Protein AF-A0A8H4ADA0-F1 (afdb_monomer_lite)

pLDDT: mean 70.43, std 17.93, range [27.3, 94.19]

Radius of gyration: 21.96 Å; chains: 1; bounding box: 57×49×61 Å

Secondary structure (DSSP, 8-state):
--HHHHHHHHHHHHHHHHHHHHHHHHHHHHHHHHHHHHHH---S-HHHHHHHHHHHHHHHHIIIIIHHHHHHHHHHHHHHHHHHHH-SSHHHHHHTHHHHHHHHHHHHHHHHHHHHHHHHHHHHHHHHHHHHHHH--SS--SSHHHHHTTS-SHHHHHHHHHHHHHHHHHHHHHHHHHHHHHTT-S-HHHHHHHHHHHHHHHHHHHHHHHHHHHHHHHHHHHHHHTS-STT----HHHHHHHTT---TTS-HHHHHHHH-GGGGTTSS-HHHHHHHHHTT--TT--S-SSSS--

Sequence (294 aa):
MDLINSENELEHASEMLEYNFRDAANNLILACSALEKLHTVKESYTELSNYYNDITSHAMIYCKKIFPFSKTAIQYIQEFFEEFEDYESPEEFKTEIDYHLTKTNERHAMAFFTLQLNQAILLDFRKIETDFNSQSNTDTPNTKEDEKNNTSLYTPLNGFISALTPLVKFLAVADNELAMLAKNIDPKEIRIKKYFNTCKKKSKFMIVNCRKYIGEMKICDVTISTFSDENDNFNVGKWIHEKKIKVYDMPENLFEKYYGSTLAENTISLIDLAKKFFVGKKFQLKLRLLEDES

Organism: Gigaspora margarita (NCBI:txid4874)

Foldseek 3Di:
DDPVVLLCQLLVLLVLLLVLLVLLLVLVLLLLQLLLVLVPDDDPDPLVVVLSVQVNVLSLCCQPALLVLVLVLLVLLLVLLVVLVPDPALVRVLVCLVVSLVSLLQSLLSLVLSLLVLVLSLVSLVVSVVVSVVVPPDDDPDPCPVVVVRNRSNVSSVSNSVSSVSSSSSSVSSNVLSVVLVVPDPDNPVSSRSVSCSSNVSSVVSNVSSVVSSVSVVVSVVSSVPDDPPPPPDQVLVVCVVSVRCSQRHDPVVCCVRRNPVCVPPPVRVVVVNVVNVVPDDPDDDVPPPPPDD

Structure (mmCIF, N/CA/C/O backbone):
data_AF-A0A8H4ADA0-F1
#
_entry.id   AF-A0A8H4ADA0-F1
#
loop_
_atom_site.group_PDB
_atom_site.id
_atom_site.type_symbol
_atom_site.label_atom_id
_atom_site.label_alt_id
_atom_site.label_comp_id
_atom_site.label_asym_id
_atom_site.label_entity_id
_atom_site.label_seq_id
_atom_site.pdbx_PDB_ins_code
_atom_site.Cartn_x
_atom_site.Cartn_y
_atom_site.Cartn_z
_atom_site.occupancy
_atom_site.B_iso_or_equiv
_atom_site.auth_seq_id
_atom_site.auth_comp_id
_atom_site.auth_asym_id
_atom_site.auth_atom_id
_atom_site.pdbx_PDB_model_num
ATOM 1 N N . MET A 1 1 ? -4.429 -16.505 21.397 1.00 47.00 1 MET A N 1
ATOM 2 C CA . MET A 1 1 ? -3.600 -15.288 21.271 1.00 47.00 1 MET A CA 1
ATOM 3 C C . MET A 1 1 ? -3.872 -14.438 22.493 1.00 47.00 1 MET A C 1
ATOM 5 O O . MET A 1 1 ? -5.004 -13.998 22.659 1.00 47.00 1 MET A O 1
ATOM 9 N N . ASP A 1 2 ? -2.883 -14.303 23.373 1.00 49.91 2 ASP A N 1
ATOM 10 C CA . ASP A 1 2 ? -3.018 -13.558 24.626 1.00 49.91 2 ASP A CA 1
ATOM 11 C C . ASP A 1 2 ? -3.080 -12.043 24.380 1.00 49.91 2 ASP A C 1
ATOM 13 O O . ASP A 1 2 ? -2.430 -11.523 23.472 1.00 49.91 2 ASP A O 1
ATOM 17 N N . LEU A 1 3 ? -3.849 -11.335 25.217 1.00 44.19 3 LEU A N 1
ATOM 18 C CA . LEU A 1 3 ? -4.139 -9.887 25.166 1.00 44.19 3 LEU A CA 1
ATOM 19 C C . LEU A 1 3 ? -2.907 -8.963 25.104 1.00 44.19 3 LEU A C 1
ATOM 21 O O . LEU A 1 3 ? -3.044 -7.797 24.742 1.00 44.19 3 LEU A O 1
ATOM 25 N N . ILE A 1 4 ? -1.733 -9.464 25.485 1.00 47.41 4 ILE A N 1
ATOM 26 C CA . ILE A 1 4 ? -0.469 -8.716 25.529 1.00 47.41 4 ILE A CA 1
ATOM 27 C C . ILE A 1 4 ? 0.273 -8.794 24.182 1.00 47.41 4 ILE A C 1
ATOM 29 O O . ILE A 1 4 ? 0.986 -7.862 23.823 1.00 47.41 4 ILE A O 1
ATOM 33 N N . ASN A 1 5 ? 0.074 -9.860 23.397 1.00 57.25 5 ASN A N 1
ATOM 34 C CA . ASN A 1 5 ? 0.786 -10.025 22.127 1.00 57.25 5 ASN A CA 1
ATOM 35 C C . ASN A 1 5 ? 0.187 -9.173 20.998 1.00 57.25 5 ASN A C 1
ATOM 37 O O . ASN A 1 5 ? 0.952 -8.603 20.230 1.00 57.25 5 ASN A O 1
ATOM 41 N N . SER A 1 6 ? -1.142 -9.009 20.924 1.00 57.34 6 SER A N 1
ATOM 42 C CA . SER A 1 6 ? -1.755 -8.255 19.810 1.00 57.34 6 SER A CA 1
ATOM 43 C C . SER A 1 6 ? -1.519 -6.735 19.895 1.00 57.34 6 SER A C 1
ATOM 45 O O . SER A 1 6 ? -1.352 -6.078 18.874 1.00 57.34 6 SER A O 1
ATOM 47 N N . GLU A 1 7 ? -1.400 -6.179 21.109 1.00 60.69 7 GLU A N 1
ATOM 48 C CA . GLU A 1 7 ? -1.053 -4.762 21.329 1.00 60.69 7 GLU A CA 1
ATOM 49 C C . GLU A 1 7 ? 0.317 -4.415 20.749 1.00 60.69 7 GLU A C 1
ATOM 51 O O . GLU A 1 7 ? 0.455 -3.446 19.999 1.00 60.69 7 GLU A O 1
ATOM 56 N N . ASN A 1 8 ? 1.318 -5.229 21.087 1.00 71.31 8 ASN A N 1
ATOM 57 C CA . ASN A 1 8 ? 2.672 -5.032 20.596 1.00 71.31 8 ASN A CA 1
ATOM 58 C C . ASN A 1 8 ? 2.719 -5.166 19.072 1.00 71.31 8 ASN A C 1
ATOM 60 O O . ASN A 1 8 ? 3.513 -4.487 18.436 1.00 71.31 8 ASN A O 1
ATOM 64 N N . GLU A 1 9 ? 1.860 -5.995 18.477 1.00 80.12 9 GLU A N 1
ATOM 65 C CA . GLU A 1 9 ? 1.828 -6.211 17.032 1.00 80.12 9 GLU A CA 1
ATOM 66 C C . GLU A 1 9 ? 1.287 -5.001 16.257 1.00 80.12 9 GLU A C 1
ATOM 68 O O . GLU A 1 9 ? 1.929 -4.596 15.288 1.00 80.12 9 GLU A O 1
ATOM 73 N N . LEU A 1 10 ? 0.169 -4.382 16.667 1.00 80.44 10 LEU A N 1
ATOM 74 C CA . LEU A 1 10 ? -0.375 -3.209 15.960 1.00 80.44 10 LEU A CA 1
ATOM 75 C C . LEU A 1 10 ? 0.509 -1.967 16.140 1.00 80.44 10 LEU A C 1
ATOM 77 O O . LEU A 1 10 ? 0.747 -1.230 15.175 1.00 80.44 10 LEU A O 1
ATOM 81 N N . GLU A 1 11 ? 1.013 -1.727 17.355 1.00 82.62 11 GLU A N 1
ATOM 82 C CA . GLU A 1 11 ? 1.908 -0.595 17.614 1.00 82.62 11 GLU A CA 1
ATOM 83 C C . GLU A 1 11 ? 3.226 -0.764 16.845 1.00 82.62 11 GLU A C 1
ATOM 85 O O . GLU A 1 11 ? 3.621 0.146 16.111 1.00 82.62 11 GLU A O 1
ATOM 90 N N . HIS A 1 12 ? 3.831 -1.955 16.890 1.00 83.81 12 HIS A N 1
ATOM 91 C CA . HIS A 1 12 ? 5.036 -2.264 16.121 1.00 83.81 12 HIS A CA 1
ATOM 92 C C . HIS A 1 12 ? 4.805 -2.177 14.606 1.00 83.81 12 HIS A C 1
ATOM 94 O O . HIS A 1 12 ? 5.625 -1.604 13.887 1.00 83.81 12 HIS A O 1
ATOM 100 N N . ALA A 1 13 ? 3.683 -2.696 14.094 1.00 80.81 13 ALA A N 1
ATOM 101 C CA . ALA A 1 13 ? 3.358 -2.610 12.671 1.00 80.81 13 ALA A CA 1
ATOM 102 C C . ALA A 1 13 ? 3.198 -1.153 12.209 1.00 80.81 13 ALA A C 1
ATOM 104 O O . ALA A 1 13 ? 3.651 -0.801 11.119 1.00 80.81 13 ALA A O 1
ATOM 105 N N . SER A 1 14 ? 2.614 -0.297 13.052 1.00 77.62 14 SER A N 1
ATOM 106 C CA . SER A 1 14 ? 2.464 1.136 12.777 1.00 77.62 14 SER A CA 1
ATOM 107 C C . SER A 1 14 ? 3.816 1.859 12.733 1.00 77.62 14 SER A C 1
ATOM 109 O O . SER A 1 14 ? 4.048 2.680 11.850 1.00 77.62 14 SER A O 1
ATOM 111 N N . GLU A 1 15 ? 4.733 1.533 13.648 1.00 83.06 15 GLU A N 1
ATOM 112 C CA . GLU A 1 15 ? 6.094 2.098 13.682 1.00 83.06 15 GLU A CA 1
ATOM 113 C C . GLU A 1 15 ? 6.938 1.661 12.486 1.00 83.06 15 GLU A C 1
ATOM 115 O O . GLU A 1 15 ? 7.653 2.463 11.882 1.00 83.06 15 GLU A O 1
ATOM 120 N N . MET A 1 16 ? 6.811 0.395 12.091 1.00 80.81 16 MET A N 1
ATOM 121 C CA . MET A 1 16 ? 7.434 -0.087 10.866 1.00 80.81 16 MET A CA 1
ATOM 122 C C . MET A 1 16 ? 6.886 0.668 9.655 1.00 80.81 16 MET A C 1
ATOM 124 O O . MET A 1 16 ? 7.659 1.077 8.791 1.00 80.81 16 MET A O 1
ATOM 128 N N . LEU A 1 17 ? 5.576 0.897 9.581 1.00 77.44 17 LEU A N 1
ATOM 129 C CA . LEU A 1 17 ? 4.972 1.613 8.459 1.00 77.44 17 LEU A CA 1
ATOM 130 C C . LEU A 1 17 ? 5.476 3.063 8.350 1.00 77.44 17 LEU A C 1
ATOM 132 O O . LEU A 1 17 ? 5.775 3.529 7.251 1.00 77.44 17 LEU A O 1
ATOM 136 N N . GLU A 1 18 ? 5.654 3.738 9.486 1.00 74.25 18 GLU A N 1
ATOM 137 C CA . GLU A 1 18 ? 6.238 5.081 9.575 1.00 74.25 18 GLU A CA 1
ATOM 138 C C . GLU A 1 18 ? 7.621 5.172 8.914 1.00 74.25 18 GLU A C 1
ATOM 140 O O . GLU A 1 18 ? 7.824 5.995 8.016 1.00 74.25 18 GLU A O 1
ATOM 145 N N . TYR A 1 19 ? 8.565 4.325 9.334 1.00 76.31 19 TYR A N 1
ATOM 146 C CA . TYR A 1 19 ? 9.937 4.356 8.817 1.00 76.31 19 TYR A CA 1
ATOM 147 C C . TYR A 1 19 ? 9.957 4.108 7.304 1.00 76.31 19 TYR A C 1
ATOM 149 O O . TYR A 1 19 ? 10.640 4.793 6.538 1.00 76.31 19 TYR A O 1
ATOM 157 N N . ASN A 1 20 ? 9.118 3.174 6.864 1.00 77.38 20 ASN A N 1
ATOM 158 C CA . ASN A 1 20 ? 9.093 2.726 5.486 1.00 77.38 20 ASN A CA 1
ATOM 159 C C . ASN A 1 20 ? 8.462 3.742 4.527 1.00 77.38 20 ASN A C 1
ATOM 161 O O . ASN A 1 20 ? 8.872 3.788 3.372 1.00 77.38 20 ASN A O 1
ATOM 165 N N . PHE A 1 21 ? 7.552 4.624 4.957 1.00 72.44 21 PHE A N 1
ATOM 166 C CA . PHE A 1 21 ? 7.021 5.647 4.045 1.00 72.44 21 PHE A CA 1
ATOM 167 C C . PHE A 1 21 ? 8.073 6.642 3.562 1.00 72.44 21 PHE A C 1
ATOM 169 O O . PHE A 1 21 ? 8.053 7.040 2.395 1.00 72.44 21 PHE A O 1
ATOM 176 N N . ARG A 1 22 ? 9.017 7.032 4.423 1.00 70.44 22 ARG A N 1
ATOM 177 C CA . ARG A 1 22 ? 10.113 7.915 4.007 1.00 70.44 22 ARG A CA 1
ATOM 178 C C . ARG A 1 22 ? 11.005 7.222 2.977 1.00 70.44 22 ARG A C 1
ATOM 180 O O . ARG A 1 22 ? 11.316 7.817 1.945 1.00 70.44 22 ARG A O 1
ATOM 187 N N . ASP A 1 23 ? 11.373 5.974 3.234 1.00 74.81 23 ASP A N 1
ATOM 188 C CA . ASP A 1 23 ? 12.245 5.212 2.341 1.00 74.81 23 ASP A CA 1
ATOM 189 C C . ASP A 1 23 ? 11.552 4.877 1.021 1.00 74.81 23 ASP A C 1
ATOM 191 O O . ASP A 1 23 ? 12.158 5.013 -0.043 1.00 74.81 23 ASP A O 1
ATOM 195 N N . ALA A 1 24 ? 10.263 4.533 1.059 1.00 71.81 24 ALA A N 1
ATOM 196 C CA . ALA A 1 24 ? 9.441 4.345 -0.130 1.00 71.81 24 ALA A CA 1
ATOM 197 C C . ALA A 1 24 ? 9.469 5.585 -1.032 1.00 71.81 24 ALA A C 1
ATOM 199 O O . ALA A 1 24 ? 9.415 5.448 -2.251 1.00 71.81 24 ALA A O 1
ATOM 200 N N . ALA A 1 25 ? 9.479 6.790 -0.446 1.00 68.88 25 ALA A N 1
ATOM 201 C CA . ALA A 1 25 ? 9.315 8.029 -1.202 1.00 68.88 25 ALA A CA 1
ATOM 202 C C . ALA A 1 25 ? 10.595 8.330 -1.972 1.00 68.88 25 ALA A C 1
ATOM 204 O O . ALA A 1 25 ? 10.564 8.554 -3.178 1.00 68.88 25 ALA A O 1
ATOM 205 N N . ASN A 1 26 ? 11.729 8.222 -1.280 1.00 72.94 26 ASN A N 1
ATOM 206 C CA . ASN A 1 26 ? 13.047 8.367 -1.882 1.00 72.94 26 ASN A CA 1
ATOM 207 C C . ASN A 1 26 ? 13.259 7.340 -2.999 1.00 72.94 26 ASN A C 1
ATOM 209 O O . ASN A 1 26 ? 13.683 7.692 -4.095 1.00 72.94 26 ASN A O 1
ATOM 213 N N . ASN A 1 27 ? 12.919 6.075 -2.743 1.00 73.00 27 ASN A N 1
ATOM 214 C CA . ASN A 1 27 ? 13.057 5.007 -3.729 1.00 73.00 27 ASN A CA 1
ATOM 215 C C . ASN A 1 27 ? 12.147 5.205 -4.944 1.00 73.00 27 ASN A C 1
ATOM 217 O O . ASN A 1 27 ? 12.566 4.948 -6.070 1.00 73.00 27 ASN A O 1
ATOM 221 N N . LEU A 1 28 ? 10.934 5.721 -4.744 1.00 70.50 28 LEU A N 1
ATOM 222 C CA . LEU A 1 28 ? 10.045 6.060 -5.844 1.00 70.50 28 LEU A CA 1
ATOM 223 C C . LEU A 1 28 ? 10.609 7.203 -6.701 1.00 70.50 28 LEU A C 1
ATOM 225 O O . LEU A 1 28 ? 10.620 7.085 -7.921 1.00 70.50 28 LEU A O 1
ATOM 229 N N . ILE A 1 29 ? 11.116 8.274 -6.084 1.00 71.81 29 ILE A N 1
ATOM 230 C CA . ILE A 1 29 ? 11.747 9.387 -6.810 1.00 71.81 29 ILE A CA 1
ATOM 231 C C . ILE A 1 29 ? 12.929 8.874 -7.635 1.00 71.81 29 ILE A C 1
ATOM 233 O O . ILE A 1 29 ? 13.025 9.174 -8.822 1.00 71.81 29 ILE A O 1
ATOM 237 N N . LEU A 1 30 ? 13.787 8.042 -7.036 1.00 75.12 30 LEU A N 1
ATOM 238 C CA . LEU A 1 30 ? 14.915 7.422 -7.733 1.00 75.12 30 LEU A CA 1
ATOM 239 C C . LEU A 1 30 ? 14.455 6.544 -8.904 1.00 75.12 30 LEU A C 1
ATOM 241 O O . LEU A 1 30 ? 15.064 6.598 -9.972 1.00 75.12 30 LEU A O 1
ATOM 245 N N . ALA A 1 31 ? 13.371 5.778 -8.737 1.00 70.19 31 ALA A N 1
ATOM 246 C CA . ALA A 1 31 ? 12.782 4.996 -9.820 1.00 70.19 31 ALA A CA 1
ATOM 247 C C . ALA A 1 31 ? 12.296 5.914 -10.949 1.00 70.19 31 ALA A C 1
ATOM 249 O O . ALA A 1 31 ? 12.652 5.693 -12.100 1.00 70.19 31 ALA A O 1
ATOM 250 N N . CYS A 1 32 ? 11.556 6.980 -10.635 1.00 70.38 32 CYS A N 1
ATOM 251 C CA . CYS A 1 32 ? 11.061 7.945 -11.619 1.00 70.38 32 CYS A CA 1
ATOM 252 C C . CYS A 1 32 ? 12.205 8.646 -12.368 1.00 70.38 32 CYS A C 1
ATOM 254 O O . CYS A 1 32 ? 12.160 8.747 -13.591 1.00 70.38 32 CYS A O 1
ATOM 256 N N . SER A 1 33 ? 13.277 9.037 -11.674 1.00 74.19 33 SER A N 1
ATOM 257 C CA . SER A 1 33 ? 14.474 9.595 -12.315 1.00 74.19 33 SER A CA 1
ATOM 258 C C . SER A 1 33 ? 15.184 8.585 -13.221 1.00 74.19 33 SER A C 1
ATOM 260 O O . SER A 1 33 ? 15.661 8.952 -14.292 1.00 74.19 33 SER A O 1
ATOM 262 N N . ALA A 1 34 ? 15.264 7.313 -12.822 1.00 72.31 34 ALA A N 1
ATOM 263 C CA . ALA A 1 34 ? 15.826 6.265 -13.672 1.00 72.31 34 ALA A CA 1
ATOM 264 C C . ALA A 1 34 ? 14.962 6.031 -14.926 1.00 72.31 34 ALA A C 1
ATOM 266 O O . ALA A 1 34 ? 15.503 5.907 -16.023 1.00 72.31 34 ALA A O 1
ATOM 267 N N . LEU A 1 35 ? 13.631 6.052 -14.784 1.00 68.50 35 LEU A N 1
ATOM 268 C CA . LEU A 1 35 ? 12.677 5.940 -15.895 1.00 68.50 35 LEU A CA 1
ATOM 269 C C . LEU A 1 35 ? 12.834 7.094 -16.897 1.00 68.50 35 LEU A C 1
ATOM 271 O O . LEU A 1 35 ? 12.860 6.867 -18.105 1.00 68.50 35 LEU A O 1
ATOM 275 N N . GLU A 1 36 ? 12.979 8.324 -16.404 1.00 70.62 36 GLU A N 1
ATOM 276 C CA . GLU A 1 36 ? 13.184 9.516 -17.234 1.00 70.62 36 GLU A CA 1
ATOM 277 C C . GLU A 1 36 ? 14.494 9.444 -18.031 1.00 70.62 36 GLU A C 1
ATOM 279 O O . GLU A 1 36 ? 14.521 9.702 -19.238 1.00 70.62 36 GLU A O 1
ATOM 284 N N . LYS A 1 37 ? 15.584 9.015 -17.385 1.00 71.12 37 LYS A N 1
ATOM 285 C CA . LYS A 1 37 ? 16.868 8.780 -18.061 1.00 71.12 37 LYS A CA 1
ATOM 286 C C . LYS A 1 37 ? 16.737 7.731 -19.164 1.00 71.12 37 LYS A C 1
ATOM 288 O O . LYS A 1 37 ? 17.181 7.966 -20.279 1.00 71.12 37 LYS A O 1
ATOM 293 N N . LEU A 1 38 ? 16.083 6.604 -18.887 1.00 66.81 38 LEU A N 1
ATOM 294 C CA . LEU A 1 38 ? 15.891 5.533 -19.870 1.00 66.81 38 LEU A CA 1
ATOM 295 C C . LEU A 1 38 ? 15.093 5.988 -21.095 1.00 66.81 38 LEU A C 1
ATOM 297 O O . LEU A 1 38 ? 15.387 5.563 -22.206 1.00 66.81 38 LEU A O 1
ATOM 301 N N . HIS A 1 39 ? 14.125 6.886 -20.911 1.00 63.53 39 HIS A N 1
ATOM 302 C CA . HIS A 1 39 ? 13.324 7.405 -22.016 1.00 63.53 39 HIS A CA 1
ATOM 303 C C . HIS A 1 39 ? 14.058 8.434 -22.892 1.00 63.53 39 HIS A C 1
ATOM 305 O O . HIS A 1 39 ? 13.715 8.614 -24.061 1.00 63.53 39 HIS A O 1
ATOM 311 N N . THR A 1 40 ? 15.061 9.125 -22.346 1.00 64.06 40 THR A N 1
ATOM 312 C CA . THR A 1 40 ? 15.807 10.171 -23.069 1.00 64.06 40 THR A CA 1
ATOM 313 C C . THR A 1 40 ? 16.981 9.627 -23.886 1.00 64.06 40 THR A C 1
ATOM 315 O O . THR A 1 40 ? 17.448 10.303 -24.807 1.00 64.06 40 THR A O 1
ATOM 318 N N . VAL A 1 41 ? 17.431 8.400 -23.613 1.00 60.53 41 VAL A N 1
ATOM 319 C CA . VAL A 1 41 ? 18.527 7.753 -24.343 1.00 60.53 41 VAL A CA 1
ATOM 320 C C . VAL A 1 41 ? 18.024 7.214 -25.689 1.00 60.53 41 VAL A C 1
ATOM 322 O O . VAL A 1 41 ? 17.252 6.261 -25.756 1.00 60.53 41 VAL A O 1
ATOM 325 N N . LYS A 1 42 ? 18.479 7.826 -26.791 1.00 53.03 42 LYS A N 1
ATOM 326 C CA . LYS A 1 42 ? 18.324 7.306 -28.160 1.00 53.03 42 LYS A CA 1
ATOM 327 C C . LYS A 1 42 ? 19.676 6.823 -28.660 1.00 53.03 42 LYS A C 1
ATOM 329 O O . LYS A 1 42 ? 20.500 7.640 -29.062 1.00 53.03 42 LYS A O 1
ATOM 334 N N . GLU A 1 43 ? 19.891 5.514 -28.676 1.00 52.78 43 GLU A N 1
ATOM 335 C CA . GLU A 1 43 ? 21.129 4.942 -29.210 1.00 52.78 43 GLU A CA 1
ATOM 336 C C . GLU A 1 43 ? 20.955 4.281 -30.577 1.00 52.78 43 GLU A C 1
ATOM 338 O O . GLU A 1 43 ? 19.908 3.729 -30.910 1.00 52.78 43 GLU A O 1
ATOM 343 N N . SER A 1 44 ? 22.021 4.361 -31.376 1.00 48.66 44 SER A N 1
ATOM 344 C CA . SER A 1 44 ? 22.112 3.899 -32.764 1.00 48.66 44 SER A CA 1
ATOM 345 C C . SER A 1 44 ? 22.497 2.419 -32.918 1.00 48.66 44 SER A C 1
ATOM 347 O O . SER A 1 44 ? 22.573 1.932 -34.046 1.00 48.66 44 SER A O 1
ATOM 349 N N . TYR A 1 45 ? 22.739 1.697 -31.819 1.00 53.75 45 TYR A N 1
ATOM 350 C CA . TYR A 1 45 ? 23.124 0.282 -31.826 1.00 53.75 45 TYR A CA 1
ATOM 351 C C . TYR A 1 45 ? 21.907 -0.628 -31.648 1.00 53.75 45 TYR A C 1
ATOM 353 O O . TYR A 1 45 ? 21.127 -0.449 -30.720 1.00 53.75 45 TYR A O 1
ATOM 361 N N . THR A 1 46 ? 21.757 -1.645 -32.498 1.00 58.25 46 THR A N 1
ATOM 362 C CA . THR A 1 46 ? 20.592 -2.551 -32.519 1.00 58.25 46 THR A CA 1
ATOM 363 C C . THR A 1 46 ? 20.387 -3.358 -31.229 1.00 58.25 46 THR A C 1
ATOM 365 O O . THR A 1 46 ? 19.248 -3.560 -30.824 1.00 58.25 46 THR A O 1
ATOM 368 N N . GLU A 1 47 ? 21.454 -3.802 -30.556 1.00 57.78 47 GLU A N 1
ATOM 369 C CA . GLU A 1 47 ? 21.350 -4.575 -29.300 1.00 57.78 47 GLU A CA 1
ATOM 370 C C . GLU A 1 47 ? 20.979 -3.695 -28.102 1.00 57.78 47 GLU A C 1
ATOM 372 O O . GLU A 1 47 ? 20.071 -4.031 -27.341 1.00 57.78 47 GLU A O 1
ATOM 377 N N . LEU A 1 48 ? 21.617 -2.527 -27.984 1.00 63.34 48 LEU A N 1
ATOM 378 C CA . LEU A 1 48 ? 21.238 -1.500 -27.011 1.00 63.34 48 LEU A CA 1
ATOM 379 C C . LEU A 1 48 ? 19.808 -1.019 -27.279 1.00 63.34 48 LEU A C 1
ATOM 381 O O . LEU A 1 48 ? 19.015 -0.908 -26.351 1.00 63.34 48 LEU A O 1
ATOM 385 N N . SER A 1 49 ? 19.427 -0.852 -28.547 1.00 65.25 49 SER A N 1
ATOM 386 C CA . SER A 1 49 ? 18.065 -0.492 -28.942 1.00 65.25 49 SER A CA 1
ATOM 387 C C . SER A 1 49 ? 17.030 -1.514 -28.458 1.00 65.25 49 SER A C 1
ATOM 389 O O . SER A 1 49 ? 16.012 -1.102 -27.912 1.00 65.25 49 SER A O 1
ATOM 391 N N . ASN A 1 50 ? 17.286 -2.823 -28.570 1.00 68.88 50 ASN A N 1
ATOM 392 C CA . ASN A 1 50 ? 16.365 -3.848 -28.061 1.00 68.88 50 ASN A CA 1
ATOM 393 C C . ASN A 1 50 ? 16.233 -3.806 -26.532 1.00 68.88 50 ASN A C 1
ATOM 395 O O . ASN A 1 50 ? 15.117 -3.802 -26.018 1.00 68.88 50 ASN A O 1
ATOM 399 N N . TYR A 1 51 ? 17.350 -3.697 -25.809 1.00 71.38 51 TYR A N 1
ATOM 400 C CA . TYR A 1 51 ? 17.345 -3.553 -24.351 1.00 71.38 51 TYR A CA 1
ATOM 401 C C . TYR A 1 51 ? 16.571 -2.309 -23.891 1.00 71.38 51 TYR A C 1
ATOM 403 O O . TYR A 1 51 ? 15.697 -2.400 -23.026 1.00 71.38 51 TYR A O 1
ATOM 411 N N . TYR A 1 52 ? 16.839 -1.152 -24.506 1.00 69.56 52 TYR A N 1
ATOM 412 C CA . TYR A 1 52 ? 16.134 0.089 -24.196 1.00 69.56 52 TYR A CA 1
ATOM 413 C C . TYR A 1 52 ? 14.650 0.007 -24.560 1.00 69.56 52 TYR A C 1
ATOM 415 O O . TYR A 1 52 ? 13.826 0.513 -23.800 1.00 69.56 52 TYR A O 1
ATOM 423 N N . ASN A 1 53 ? 14.278 -0.667 -25.651 1.00 71.31 53 ASN A N 1
ATOM 424 C CA . ASN A 1 53 ? 12.876 -0.884 -26.015 1.00 71.31 53 ASN A CA 1
ATOM 425 C C . ASN A 1 53 ? 12.146 -1.759 -24.985 1.00 71.31 53 ASN A C 1
ATOM 427 O O . ASN A 1 53 ? 11.040 -1.409 -24.565 1.00 71.31 53 ASN A O 1
ATOM 431 N N . ASP A 1 54 ? 12.759 -2.857 -24.537 1.00 73.25 54 ASP A N 1
ATOM 432 C CA . ASP A 1 54 ? 12.162 -3.770 -23.557 1.00 73.25 54 ASP A CA 1
ATOM 433 C C . ASP A 1 54 ? 12.012 -3.105 -22.186 1.00 73.25 54 ASP A C 1
ATOM 435 O O . ASP A 1 54 ? 10.935 -3.162 -21.580 1.00 73.25 54 ASP A O 1
ATOM 439 N N . ILE A 1 55 ? 13.055 -2.416 -21.714 1.00 72.88 55 ILE A N 1
ATOM 440 C CA . ILE A 1 55 ? 13.005 -1.661 -20.459 1.00 72.88 55 ILE A CA 1
ATOM 441 C C . ILE A 1 55 ? 11.996 -0.519 -20.540 1.00 72.88 55 ILE A C 1
ATOM 443 O O . ILE A 1 55 ? 11.200 -0.363 -19.616 1.00 72.88 55 ILE A O 1
ATOM 447 N N . THR A 1 56 ? 11.983 0.254 -21.627 1.00 70.94 56 THR A N 1
ATOM 448 C CA . THR A 1 56 ? 11.030 1.363 -21.804 1.00 70.94 56 THR A CA 1
ATOM 449 C C . THR A 1 56 ? 9.596 0.845 -21.852 1.00 70.94 56 THR A C 1
ATOM 451 O O . THR A 1 56 ? 8.697 1.446 -21.268 1.00 70.94 56 THR A O 1
ATOM 454 N N . SER A 1 57 ? 9.367 -0.311 -22.474 1.00 73.94 57 SER A N 1
ATOM 455 C CA . SER A 1 57 ? 8.049 -0.946 -22.470 1.00 73.94 57 SER A CA 1
ATOM 456 C C . SER A 1 57 ? 7.621 -1.317 -21.049 1.00 73.94 57 SER A C 1
ATOM 458 O O . SER A 1 57 ? 6.525 -0.958 -20.632 1.00 73.94 57 SER A O 1
ATOM 460 N N . HIS A 1 58 ? 8.488 -1.950 -20.252 1.00 75.75 58 HIS A N 1
ATOM 461 C CA . HIS A 1 58 ? 8.151 -2.323 -18.871 1.00 75.75 58 HIS A CA 1
ATOM 462 C C . HIS A 1 58 ? 8.030 -1.127 -17.924 1.00 75.75 58 HIS A C 1
ATOM 464 O O . HIS A 1 58 ? 7.159 -1.103 -17.052 1.00 75.75 58 HIS A O 1
ATOM 470 N N . ALA A 1 59 ? 8.840 -0.096 -18.147 1.00 73.44 59 ALA A N 1
ATOM 471 C CA . ALA A 1 59 ? 8.712 1.215 -17.530 1.00 73.44 59 ALA A CA 1
ATOM 472 C C . ALA A 1 59 ? 7.316 1.803 -17.762 1.00 73.44 59 ALA A C 1
ATOM 474 O O . ALA A 1 59 ? 6.654 2.222 -16.815 1.00 73.44 59 ALA A O 1
ATOM 475 N N . MET A 1 60 ? 6.820 1.754 -18.999 1.00 72.62 60 MET A N 1
ATOM 476 C CA . MET A 1 60 ? 5.481 2.233 -19.343 1.00 72.62 60 MET A CA 1
ATOM 477 C C . MET A 1 60 ? 4.373 1.458 -18.633 1.00 72.62 60 MET A C 1
ATOM 479 O O . MET A 1 60 ? 3.434 2.070 -18.119 1.00 72.62 60 MET A O 1
ATOM 483 N N . ILE A 1 61 ? 4.503 0.131 -18.538 1.00 75.56 61 ILE A N 1
ATOM 484 C CA . ILE A 1 61 ? 3.575 -0.717 -17.773 1.00 75.56 61 ILE A CA 1
ATOM 485 C C . ILE A 1 61 ? 3.538 -0.268 -16.319 1.00 75.56 61 ILE A C 1
ATOM 487 O O . ILE A 1 61 ? 2.463 -0.030 -15.764 1.00 75.56 61 ILE A O 1
ATOM 491 N N . TYR A 1 62 ? 4.714 -0.143 -15.704 1.00 77.69 62 TYR A N 1
ATOM 492 C CA . TYR A 1 62 ? 4.822 0.271 -14.317 1.00 77.69 62 TYR A CA 1
ATOM 493 C C . TYR A 1 62 ? 4.117 1.613 -14.103 1.00 77.69 62 TYR A C 1
ATOM 495 O O . TYR A 1 62 ? 3.178 1.704 -13.313 1.00 77.69 62 TYR A O 1
ATOM 503 N N . CYS A 1 63 ? 4.506 2.621 -14.876 1.00 73.44 63 CYS A N 1
ATOM 504 C CA . CYS A 1 63 ? 4.033 3.992 -14.756 1.00 73.44 63 CYS A CA 1
ATOM 505 C C . CYS A 1 63 ? 2.530 4.146 -14.994 1.00 73.44 63 CYS A C 1
ATOM 507 O O . CYS A 1 63 ? 1.830 4.760 -14.192 1.00 73.44 63 CYS A O 1
ATOM 509 N N . LYS A 1 64 ? 2.010 3.594 -16.094 1.00 73.06 64 LYS A N 1
ATOM 510 C CA . LYS A 1 64 ? 0.615 3.828 -16.491 1.00 73.06 64 LYS A CA 1
ATOM 511 C C . LYS A 1 64 ? -0.360 2.899 -15.781 1.00 73.06 64 LYS A C 1
ATOM 513 O O . LYS A 1 64 ? -1.544 3.218 -15.695 1.00 73.06 64 LYS A O 1
ATOM 518 N N . LYS A 1 65 ? 0.103 1.736 -15.312 1.00 74.94 65 LYS A N 1
ATOM 519 C CA . LYS A 1 65 ? -0.802 0.633 -14.972 1.00 74.94 65 LYS A CA 1
ATOM 520 C C . LYS A 1 65 ? -0.558 -0.016 -13.616 1.00 74.94 65 LYS A C 1
ATOM 522 O O . LYS A 1 65 ? -1.492 -0.607 -13.097 1.00 74.94 65 LYS A O 1
ATOM 527 N N . ILE A 1 66 ? 0.633 0.084 -13.024 1.00 79.44 66 ILE A N 1
ATOM 528 C CA . ILE A 1 66 ? 0.916 -0.460 -11.678 1.00 79.44 66 ILE A CA 1
ATOM 529 C C . ILE A 1 66 ? 0.976 0.670 -10.648 1.00 79.44 66 ILE A C 1
ATOM 531 O O . ILE A 1 66 ? 0.385 0.578 -9.574 1.00 79.44 66 ILE A O 1
ATOM 535 N N . PHE A 1 67 ? 1.621 1.778 -10.995 1.00 79.31 67 PHE A N 1
ATOM 536 C CA . PHE A 1 67 ? 1.776 2.946 -10.139 1.00 79.31 67 PHE A CA 1
ATOM 537 C C . PHE A 1 67 ? 0.447 3.532 -9.608 1.00 79.31 67 PHE A C 1
ATOM 539 O O . PHE A 1 67 ? 0.387 3.870 -8.421 1.00 79.31 67 PHE A O 1
ATOM 546 N N . PRO A 1 68 ? -0.664 3.574 -10.378 1.00 81.62 68 PRO A N 1
ATOM 547 C CA . PRO A 1 68 ? -1.960 3.999 -9.838 1.00 81.62 68 PRO A CA 1
ATOM 548 C C . PRO A 1 68 ? -2.477 3.123 -8.682 1.00 81.62 68 PRO A C 1
ATOM 550 O O . PRO A 1 68 ? -3.128 3.629 -7.760 1.00 81.62 68 PRO A O 1
ATOM 553 N N . PHE A 1 69 ? -2.160 1.823 -8.685 1.00 82.50 69 PHE A N 1
ATOM 554 C CA . PHE A 1 69 ? -2.506 0.905 -7.594 1.00 82.50 69 PHE A CA 1
ATOM 555 C C . PHE A 1 69 ? -1.679 1.201 -6.347 1.00 82.50 69 PHE A C 1
ATOM 557 O O . PHE A 1 69 ? -2.228 1.258 -5.247 1.00 82.50 69 PHE A O 1
ATOM 564 N N . SER A 1 70 ? -0.387 1.486 -6.527 1.00 82.75 70 SER A N 1
ATOM 565 C CA . SER A 1 70 ? 0.491 1.975 -5.461 1.00 82.75 70 SER A CA 1
ATOM 566 C C . SER A 1 70 ? -0.078 3.229 -4.803 1.00 82.75 70 SER A C 1
ATOM 568 O O . SER A 1 70 ? -0.199 3.277 -3.582 1.00 82.75 70 SER A O 1
ATOM 570 N N . LYS A 1 71 ? -0.523 4.206 -5.600 1.00 82.75 71 LYS A N 1
ATOM 571 C CA . LYS A 1 71 ? -1.109 5.457 -5.093 1.00 82.75 71 LYS A CA 1
ATOM 572 C C . LYS A 1 71 ? -2.382 5.204 -4.299 1.00 82.75 71 LYS A C 1
ATOM 574 O O . LYS A 1 71 ? -2.541 5.728 -3.200 1.00 82.75 71 LYS A O 1
ATOM 579 N N . THR A 1 72 ? -3.251 4.352 -4.834 1.00 84.94 72 THR A N 1
ATOM 580 C CA . THR A 1 72 ? -4.504 3.984 -4.172 1.00 84.94 72 THR A CA 1
ATOM 581 C C . THR A 1 72 ? -4.246 3.249 -2.854 1.00 84.94 72 THR A C 1
ATOM 583 O O . THR A 1 72 ? -4.896 3.551 -1.861 1.00 84.94 72 THR A O 1
ATOM 586 N N . ALA A 1 73 ? -3.267 2.340 -2.799 1.00 85.69 73 ALA A N 1
ATOM 587 C CA . ALA A 1 73 ? -2.921 1.630 -1.567 1.00 85.69 73 ALA A CA 1
ATOM 588 C C . ALA A 1 73 ? -2.447 2.584 -0.455 1.00 85.69 73 ALA A C 1
ATOM 590 O O . ALA A 1 73 ? -2.850 2.421 0.694 1.00 85.69 73 ALA A O 1
ATOM 591 N N . ILE A 1 74 ? -1.650 3.609 -0.785 1.00 87.44 74 ILE A N 1
ATOM 592 C CA . ILE A 1 74 ? -1.249 4.629 0.198 1.00 87.44 74 ILE A CA 1
ATOM 593 C C . ILE A 1 74 ? -2.438 5.483 0.630 1.00 87.44 74 ILE A C 1
ATOM 595 O O . ILE A 1 74 ? -2.603 5.766 1.816 1.00 87.44 74 ILE A O 1
ATOM 599 N N . GLN A 1 75 ? -3.292 5.864 -0.318 1.00 88.69 75 GLN A N 1
ATOM 600 C CA . GLN A 1 75 ? -4.491 6.633 -0.017 1.00 88.69 75 GLN A CA 1
ATOM 601 C C . GLN A 1 75 ? -5.438 5.869 0.918 1.00 88.69 75 GLN A C 1
ATOM 603 O O . GLN A 1 75 ? -5.980 6.450 1.847 1.00 88.69 75 GLN A O 1
ATOM 608 N N . TYR A 1 76 ? -5.554 4.554 0.762 1.00 89.19 76 TYR A N 1
ATOM 609 C CA . TYR A 1 76 ? -6.332 3.697 1.656 1.00 89.19 76 TYR A CA 1
ATOM 610 C C . TYR A 1 76 ? -5.796 3.629 3.082 1.00 89.19 76 TYR A C 1
ATOM 612 O O . TYR A 1 76 ? -6.587 3.536 4.018 1.00 89.19 76 TYR A O 1
ATOM 620 N N . ILE A 1 77 ? -4.478 3.716 3.272 1.00 90.06 77 ILE A N 1
ATOM 621 C CA . ILE A 1 77 ? -3.911 3.879 4.615 1.00 90.06 77 ILE A CA 1
ATOM 622 C C . ILE A 1 77 ? -4.251 5.248 5.187 1.00 90.06 77 ILE A C 1
ATOM 624 O O . ILE A 1 77 ? -4.615 5.339 6.357 1.00 90.06 77 ILE A O 1
ATOM 628 N N . GLN A 1 78 ? -4.145 6.305 4.379 1.00 92.25 78 GLN A N 1
ATOM 629 C CA . GLN A 1 78 ? -4.531 7.643 4.817 1.00 92.25 78 GLN A CA 1
ATOM 630 C C . GLN A 1 78 ? -5.992 7.653 5.278 1.00 92.25 78 GLN A C 1
ATOM 632 O O . GLN A 1 78 ? -6.253 8.052 6.406 1.00 92.25 78 GLN A O 1
ATOM 637 N N . GLU A 1 79 ? -6.902 7.151 4.441 1.00 92.75 79 GLU A N 1
ATOM 638 C CA . GLU A 1 79 ? -8.337 7.070 4.724 1.00 92.75 79 GLU A CA 1
ATOM 639 C C . GLU A 1 79 ? -8.617 6.237 5.980 1.00 92.75 79 GLU A C 1
ATOM 641 O O . GLU A 1 79 ? -9.408 6.656 6.816 1.00 92.75 79 GLU A O 1
ATOM 646 N N . PHE A 1 80 ? -7.920 5.106 6.167 1.00 92.44 80 PHE A N 1
ATOM 647 C CA . PHE A 1 80 ? -8.029 4.314 7.396 1.00 92.44 80 PHE A CA 1
ATOM 648 C C . PHE A 1 80 ? -7.742 5.155 8.639 1.00 92.44 80 PHE A C 1
ATOM 650 O O . PHE A 1 80 ? -8.514 5.113 9.586 1.00 92.44 80 PHE A O 1
ATOM 657 N N . PHE A 1 81 ? -6.657 5.931 8.651 1.00 93.62 81 PHE A N 1
ATOM 658 C CA . PHE A 1 81 ? -6.313 6.754 9.811 1.00 93.62 81 PHE A CA 1
ATOM 659 C C . PHE A 1 81 ? -7.168 8.020 9.942 1.00 93.62 81 PHE A C 1
ATOM 661 O O . PHE A 1 81 ? -7.382 8.467 11.068 1.00 93.62 81 PHE A O 1
ATOM 668 N N . GLU A 1 82 ? -7.645 8.592 8.834 1.00 94.19 82 GLU A N 1
ATOM 669 C CA . GLU A 1 82 ? -8.576 9.730 8.837 1.00 94.19 82 GLU A CA 1
ATOM 670 C C . GLU A 1 82 ? -9.897 9.351 9.506 1.00 94.19 82 GLU A C 1
ATOM 672 O O . GLU A 1 82 ? -10.360 10.089 10.369 1.00 94.19 82 GLU A O 1
ATOM 677 N N . GLU A 1 83 ? -10.422 8.154 9.236 1.00 92.69 83 GLU A N 1
ATOM 678 C CA . GLU A 1 83 ? -11.644 7.676 9.889 1.00 92.69 83 GLU A CA 1
ATOM 679 C C . GLU A 1 83 ? -11.513 7.621 11.426 1.00 92.69 83 GLU A C 1
ATOM 681 O O . GLU A 1 83 ? -12.479 7.895 12.130 1.00 92.69 83 GLU A O 1
ATOM 686 N N . PHE A 1 84 ? -10.328 7.331 11.988 1.00 90.88 84 PHE A N 1
ATOM 687 C CA . PHE A 1 84 ? -10.118 7.374 13.450 1.00 90.88 84 PHE A CA 1
ATOM 688 C C . PHE A 1 84 ? -10.056 8.791 14.030 1.00 90.88 84 PHE A C 1
ATOM 690 O O . PHE A 1 84 ? -10.306 8.965 15.228 1.00 90.88 84 PHE A O 1
ATOM 697 N N . GLU A 1 85 ? -9.708 9.797 13.225 1.00 93.75 85 GLU A N 1
ATOM 698 C CA . GLU A 1 85 ? -9.763 11.194 13.663 1.00 93.75 85 GLU A CA 1
ATOM 699 C C . GLU A 1 85 ? -11.205 11.691 13.776 1.00 93.75 85 GLU A C 1
ATOM 701 O O . GLU A 1 85 ? -11.478 12.502 14.664 1.00 93.75 85 GLU A O 1
ATOM 706 N N . ASP A 1 86 ? -12.101 11.170 12.934 1.00 93.12 86 ASP A N 1
ATOM 707 C CA . ASP A 1 86 ? -13.503 11.590 12.862 1.00 93.12 86 ASP A CA 1
ATOM 708 C C . ASP A 1 86 ? -14.325 11.154 14.086 1.00 93.12 86 ASP A C 1
ATOM 710 O O . ASP A 1 86 ? -15.214 11.880 14.519 1.00 93.12 86 ASP A O 1
ATOM 714 N N . TYR A 1 87 ? -14.003 10.010 14.696 1.00 92.81 87 TYR A N 1
ATOM 715 C CA . TYR A 1 87 ? -14.682 9.532 15.907 1.00 92.81 87 TYR A CA 1
ATOM 716 C C . TYR A 1 87 ? -14.283 10.323 17.145 1.00 92.81 87 TYR A C 1
ATOM 718 O O . TYR A 1 87 ? -13.102 10.390 17.476 1.00 92.81 87 TYR A O 1
ATOM 726 N N . GLU A 1 88 ? -15.230 10.808 17.940 1.00 93.62 88 GLU A N 1
ATOM 727 C CA . GLU A 1 88 ? -14.930 11.531 19.180 1.00 93.62 88 GLU A CA 1
ATOM 728 C C . GLU A 1 88 ? -14.569 10.589 20.336 1.00 93.62 88 GLU A C 1
ATOM 730 O O . GLU A 1 88 ? -13.782 10.955 21.216 1.00 93.62 88 GLU A O 1
ATOM 735 N N . SER A 1 89 ? -15.092 9.357 20.322 1.00 92.75 89 SER A N 1
ATOM 736 C CA . SER A 1 89 ? -14.951 8.406 21.429 1.00 92.75 89 SER A CA 1
ATOM 737 C C . SER A 1 89 ? -14.828 6.937 20.986 1.00 92.75 89 SER A C 1
ATOM 739 O O . SER A 1 89 ? -15.319 6.557 19.921 1.00 92.75 89 SER A O 1
ATOM 741 N N . PRO A 1 90 ? -14.232 6.068 21.827 1.00 91.44 90 PRO A N 1
ATOM 742 C CA . PRO A 1 90 ? -14.254 4.620 21.621 1.00 91.44 90 PRO A CA 1
ATOM 743 C C . PRO A 1 90 ? -15.664 4.022 21.527 1.00 91.44 90 PRO A C 1
ATOM 745 O O . PRO A 1 90 ? -15.860 3.002 20.870 1.00 91.44 90 PRO A O 1
ATOM 748 N N . GLU A 1 91 ? -16.633 4.612 22.226 1.00 91.06 91 GLU A N 1
ATOM 749 C CA . GLU A 1 91 ? -18.032 4.190 22.237 1.00 91.06 91 GLU A CA 1
ATOM 750 C C . GLU A 1 91 ? -18.713 4.431 20.887 1.00 91.06 91 GLU A C 1
ATOM 752 O O . GLU A 1 91 ? -19.507 3.597 20.459 1.00 91.06 91 GLU A O 1
ATOM 757 N N . GLU A 1 92 ? -18.364 5.523 20.208 1.00 92.00 92 GLU A N 1
ATOM 758 C CA . GLU A 1 92 ? -18.810 5.818 18.845 1.00 92.00 92 GLU A CA 1
ATOM 759 C C . GLU A 1 92 ? -18.153 4.866 17.839 1.00 92.00 92 GLU A C 1
ATOM 761 O O . GLU A 1 92 ? -18.838 4.195 17.075 1.00 92.00 92 GLU A O 1
ATOM 766 N N . PHE A 1 93 ? -16.831 4.681 17.915 1.00 92.06 93 PHE A N 1
ATOM 767 C CA . PHE A 1 93 ? -16.130 3.701 17.078 1.00 92.06 93 PHE A CA 1
ATOM 768 C C . PHE A 1 93 ? -16.702 2.280 17.239 1.00 92.06 93 PHE A C 1
ATOM 770 O O . PHE A 1 93 ? -16.819 1.525 16.272 1.00 92.06 93 PHE A O 1
ATOM 777 N N . LYS A 1 94 ? -17.102 1.907 18.461 1.00 90.69 94 LYS A N 1
ATOM 778 C CA . LYS A 1 94 ? -17.673 0.590 18.771 1.00 90.69 94 LYS A CA 1
ATOM 779 C C . LYS A 1 94 ? -18.918 0.263 17.949 1.00 90.69 94 LYS A C 1
ATOM 781 O O . LYS A 1 94 ? -19.130 -0.919 17.672 1.00 90.69 94 LYS A O 1
ATOM 786 N N . THR A 1 95 ? -19.744 1.250 17.596 1.00 90.06 95 THR A N 1
ATOM 787 C CA . THR A 1 95 ? -20.956 0.999 16.799 1.00 90.06 95 THR A CA 1
ATOM 788 C C . THR A 1 95 ? -20.635 0.701 15.337 1.00 90.06 95 THR A C 1
ATOM 790 O O . THR A 1 95 ? -21.442 0.067 14.668 1.00 90.06 95 THR A O 1
ATOM 793 N N . GLU A 1 96 ? -19.430 1.056 14.880 1.00 91.94 96 GLU A N 1
ATOM 794 C CA . GLU A 1 96 ? -18.989 0.968 13.484 1.00 91.94 96 GLU A CA 1
ATOM 795 C C . GLU A 1 96 ? -17.930 -0.125 13.236 1.00 91.94 96 GLU A C 1
ATOM 797 O O . GLU A 1 96 ? -17.350 -0.199 12.154 1.00 91.94 96 GLU A O 1
ATOM 802 N N . ILE A 1 97 ? -17.652 -1.008 14.206 1.00 90.31 97 ILE A N 1
ATOM 803 C CA . ILE A 1 97 ? -16.592 -2.034 14.082 1.00 90.31 97 ILE A CA 1
ATOM 804 C C . ILE A 1 97 ? -16.768 -2.912 12.832 1.00 90.31 97 ILE A C 1
ATOM 806 O O . ILE A 1 97 ? -15.784 -3.212 12.159 1.00 90.31 97 ILE A O 1
ATOM 810 N N . ASP A 1 98 ? -17.997 -3.312 12.499 1.00 88.31 98 ASP A N 1
ATOM 811 C CA . ASP A 1 98 ? -18.261 -4.164 11.330 1.00 88.31 98 ASP A CA 1
ATOM 812 C C . ASP A 1 98 ? -18.032 -3.419 10.003 1.00 88.31 98 ASP A C 1
ATOM 814 O O . ASP A 1 98 ? -17.545 -4.004 9.026 1.00 88.31 98 ASP A O 1
ATOM 818 N N . TYR A 1 99 ? -18.329 -2.114 9.977 1.00 91.12 99 TYR A N 1
ATOM 819 C CA . TYR A 1 99 ? -17.997 -1.236 8.856 1.00 91.12 99 TYR A CA 1
ATOM 820 C C . TYR A 1 99 ? -16.475 -1.157 8.680 1.00 91.12 99 TYR A C 1
ATOM 822 O O . TYR A 1 99 ? -15.963 -1.416 7.587 1.00 91.12 99 TYR A O 1
ATOM 830 N N . HIS A 1 100 ? -15.745 -0.910 9.772 1.00 89.88 100 HIS A N 1
ATOM 831 C CA . HIS A 1 100 ? -14.281 -0.839 9.778 1.00 89.88 100 HIS A CA 1
ATOM 832 C C . HIS A 1 100 ? -13.613 -2.134 9.363 1.00 89.88 100 HIS A C 1
ATOM 834 O O . HIS A 1 100 ? -12.645 -2.107 8.603 1.00 89.88 100 HIS A O 1
ATOM 840 N N . LEU A 1 101 ? -14.126 -3.268 9.832 1.00 89.75 101 LEU A N 1
ATOM 841 C CA . LEU A 1 101 ? -13.649 -4.582 9.423 1.00 89.75 101 LEU A CA 1
ATOM 842 C C . LEU A 1 101 ? -13.795 -4.752 7.910 1.00 89.75 101 LEU A C 1
ATOM 844 O O . LEU A 1 101 ? -12.830 -5.065 7.221 1.00 89.75 101 LEU A O 1
ATOM 848 N N . THR A 1 102 ? -14.983 -4.471 7.375 1.00 87.81 102 THR A N 1
ATOM 849 C CA . THR A 1 102 ? -15.245 -4.596 5.936 1.00 87.81 102 THR A CA 1
ATOM 850 C C . THR A 1 102 ? -14.308 -3.705 5.119 1.00 87.81 102 THR A C 1
ATOM 852 O O . THR A 1 102 ? -13.665 -4.178 4.181 1.00 87.81 102 THR A O 1
ATOM 855 N N . LYS A 1 103 ? -14.158 -2.436 5.515 1.00 88.06 103 LYS A N 1
ATOM 856 C CA . LYS A 1 103 ? -13.259 -1.486 4.850 1.00 88.06 103 LYS A CA 1
ATOM 857 C C . LYS A 1 103 ? -11.800 -1.903 4.944 1.00 88.06 103 LYS A C 1
ATOM 859 O O . LYS A 1 103 ? -11.084 -1.854 3.950 1.00 88.06 103 LYS A O 1
ATOM 864 N N . THR A 1 104 ? -11.349 -2.347 6.109 1.00 88.56 104 THR A N 1
ATOM 865 C CA . THR A 1 104 ? -9.965 -2.794 6.304 1.00 88.56 104 THR A CA 1
ATOM 866 C C . THR A 1 104 ? -9.652 -4.013 5.444 1.00 88.56 104 THR A C 1
ATOM 868 O O . THR A 1 104 ? -8.569 -4.073 4.869 1.00 88.56 104 THR A O 1
ATOM 871 N N . ASN A 1 105 ? -10.614 -4.914 5.241 1.00 86.38 105 ASN A N 1
ATOM 872 C CA . ASN A 1 105 ? -10.447 -6.082 4.374 1.00 86.38 105 ASN A CA 1
ATOM 873 C C . ASN A 1 105 ? -10.309 -5.683 2.902 1.00 86.38 105 ASN A C 1
ATOM 875 O O . ASN A 1 105 ? -9.410 -6.168 2.215 1.00 86.38 105 ASN A O 1
ATOM 879 N N . GLU A 1 106 ? -11.143 -4.752 2.427 1.00 85.44 106 GLU A N 1
ATOM 880 C CA . GLU A 1 106 ? -11.022 -4.172 1.080 1.00 85.44 106 GLU A CA 1
ATOM 881 C C . GLU A 1 106 ? -9.644 -3.519 0.882 1.00 85.44 106 GLU A C 1
ATOM 883 O O . GLU A 1 106 ? -8.971 -3.739 -0.131 1.00 85.44 106 GLU A O 1
ATOM 888 N N . ARG A 1 107 ? -9.194 -2.746 1.880 1.00 86.88 107 ARG A N 1
ATOM 889 C CA . ARG A 1 107 ? -7.892 -2.068 1.869 1.00 86.88 107 ARG A CA 1
ATOM 890 C C . ARG A 1 107 ? -6.738 -3.070 1.865 1.00 86.88 107 ARG A C 1
ATOM 892 O O . ARG A 1 107 ? -5.800 -2.910 1.084 1.00 86.88 107 ARG A O 1
ATOM 899 N N . HIS A 1 108 ? -6.813 -4.106 2.700 1.00 86.31 108 HIS A N 1
ATOM 900 C CA . HIS A 1 108 ? -5.816 -5.171 2.794 1.00 86.31 108 HIS A CA 1
ATOM 901 C C . HIS A 1 108 ? -5.667 -5.899 1.457 1.00 86.31 108 HIS A C 1
ATOM 903 O O . HIS A 1 108 ? -4.551 -6.022 0.948 1.00 86.31 108 HIS A O 1
ATOM 909 N N . ALA A 1 109 ? -6.780 -6.301 0.844 1.00 82.50 109 ALA A N 1
ATOM 910 C CA . ALA A 1 109 ? -6.777 -6.943 -0.462 1.00 82.50 109 ALA A CA 1
ATOM 911 C C . ALA A 1 109 ? -6.127 -6.074 -1.547 1.00 82.50 109 ALA A C 1
ATOM 913 O O . ALA A 1 109 ? -5.284 -6.552 -2.309 1.00 82.50 109 ALA A O 1
ATOM 914 N N . MET A 1 110 ? -6.479 -4.785 -1.592 1.00 83.44 110 MET A N 1
ATOM 915 C CA . MET A 1 110 ? -5.888 -3.837 -2.536 1.00 83.44 110 MET A CA 1
ATOM 916 C C . MET A 1 110 ? -4.377 -3.706 -2.327 1.00 83.44 110 MET A C 1
ATOM 918 O O . MET A 1 110 ? -3.607 -3.806 -3.279 1.00 83.44 110 MET A O 1
ATOM 922 N N . ALA A 1 111 ? -3.935 -3.528 -1.083 1.00 85.56 111 ALA A N 1
ATOM 923 C CA . ALA A 1 111 ? -2.522 -3.424 -0.746 1.00 85.56 111 ALA A CA 1
ATOM 924 C C . ALA A 1 111 ? -1.733 -4.688 -1.114 1.00 85.56 111 ALA A C 1
ATOM 926 O O . ALA A 1 111 ? -0.638 -4.602 -1.674 1.00 85.56 111 ALA A O 1
ATOM 927 N N . PHE A 1 112 ? -2.294 -5.863 -0.826 1.00 84.69 112 PHE A N 1
ATOM 928 C CA . PHE A 1 112 ? -1.681 -7.144 -1.151 1.00 84.69 112 PHE A CA 1
ATOM 929 C C . PHE A 1 112 ? -1.541 -7.334 -2.663 1.00 84.69 112 PHE A C 1
ATOM 931 O O . PHE A 1 112 ? -0.472 -7.704 -3.149 1.00 84.69 112 PHE A O 1
ATOM 938 N N . PHE A 1 113 ? -2.587 -7.015 -3.424 1.00 82.81 113 PHE A N 1
ATOM 939 C CA . PHE A 1 113 ? -2.539 -7.063 -4.880 1.00 82.81 113 PHE A CA 1
ATOM 940 C C . PHE A 1 113 ? -1.512 -6.083 -5.458 1.00 82.81 113 PHE A C 1
ATOM 942 O O . PHE A 1 113 ? -0.694 -6.466 -6.294 1.00 82.81 113 PHE A O 1
ATOM 949 N N . THR A 1 114 ? -1.493 -4.843 -4.966 1.00 84.81 114 THR A N 1
ATOM 950 C CA . THR A 1 114 ? -0.483 -3.844 -5.328 1.00 84.81 114 THR A CA 1
ATOM 951 C C . THR A 1 114 ? 0.927 -4.376 -5.090 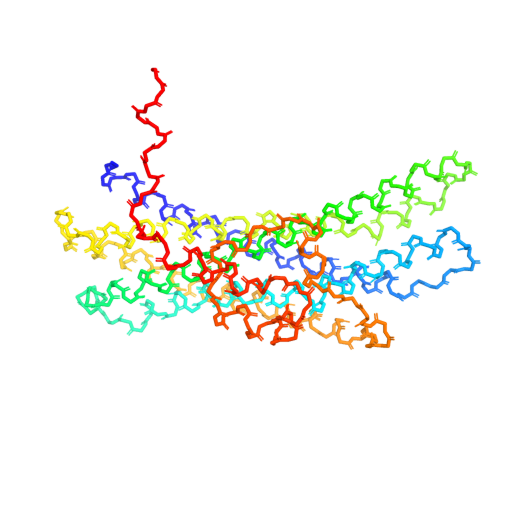1.00 84.81 114 THR A C 1
ATOM 953 O O . THR A 1 114 ? 1.784 -4.258 -5.967 1.00 84.81 114 THR A O 1
ATOM 956 N N . LEU A 1 115 ? 1.184 -5.004 -3.938 1.00 85.81 115 LEU A N 1
ATOM 957 C CA . LEU A 1 115 ? 2.483 -5.605 -3.644 1.00 85.81 115 LEU A CA 1
ATOM 958 C C . LEU A 1 115 ? 2.850 -6.686 -4.671 1.00 85.81 115 LEU A C 1
ATOM 960 O O . LEU A 1 115 ? 3.974 -6.684 -5.173 1.00 85.81 115 LEU A O 1
ATOM 964 N N . GLN A 1 116 ? 1.909 -7.562 -5.036 1.00 84.62 116 GLN A N 1
ATOM 965 C CA . GLN A 1 116 ? 2.148 -8.602 -6.040 1.00 84.62 116 GLN A CA 1
ATOM 966 C C . GLN A 1 116 ? 2.453 -8.033 -7.429 1.00 84.62 116 GLN A C 1
ATOM 968 O O . GLN A 1 116 ? 3.359 -8.531 -8.097 1.00 84.62 116 GLN A O 1
ATOM 973 N N . LEU A 1 117 ? 1.742 -6.986 -7.862 1.00 83.75 117 LEU A N 1
ATOM 974 C CA . LEU A 1 117 ? 2.022 -6.317 -9.137 1.00 83.75 117 LEU A CA 1
ATOM 975 C C . LEU A 1 117 ? 3.445 -5.757 -9.169 1.00 83.75 117 LEU A C 1
ATOM 977 O O . LEU A 1 117 ? 4.182 -5.989 -10.127 1.00 83.75 117 LEU A O 1
ATOM 981 N N . ASN A 1 118 ? 3.836 -5.053 -8.105 1.00 84.88 118 ASN A N 1
ATOM 982 C CA . ASN A 1 118 ? 5.168 -4.472 -7.997 1.00 84.88 118 ASN A CA 1
ATOM 983 C C . ASN A 1 118 ? 6.256 -5.565 -7.964 1.00 84.88 118 ASN A C 1
ATOM 985 O O . ASN A 1 118 ? 7.269 -5.456 -8.651 1.00 84.88 118 ASN A O 1
ATOM 989 N N . GLN A 1 119 ? 6.038 -6.666 -7.242 1.00 86.88 119 GLN A N 1
ATOM 990 C CA . GLN A 1 119 ? 6.961 -7.808 -7.242 1.00 86.88 119 GLN A CA 1
ATOM 991 C C . GLN A 1 119 ? 7.088 -8.459 -8.626 1.00 86.88 119 GLN A C 1
ATOM 993 O O . GLN A 1 119 ? 8.195 -8.790 -9.048 1.00 86.88 119 GLN A O 1
ATOM 998 N N . ALA A 1 120 ? 5.980 -8.626 -9.349 1.00 85.06 120 ALA A N 1
ATOM 999 C CA . ALA A 1 120 ? 5.985 -9.246 -10.669 1.00 85.06 120 ALA A CA 1
ATOM 1000 C C . ALA A 1 120 ? 6.751 -8.407 -11.703 1.00 85.06 120 ALA A C 1
ATOM 1002 O O . ALA A 1 120 ? 7.570 -8.952 -12.439 1.00 85.06 120 ALA A O 1
ATOM 1003 N N . ILE A 1 121 ? 6.543 -7.087 -11.728 1.00 83.19 121 ILE A N 1
ATOM 1004 C CA . ILE A 1 121 ? 7.260 -6.209 -12.665 1.00 83.19 121 ILE A CA 1
ATOM 1005 C C . ILE A 1 121 ? 8.744 -6.063 -12.297 1.00 83.19 121 ILE A C 1
ATOM 1007 O O . ILE A 1 121 ? 9.587 -5.990 -13.187 1.00 83.19 121 ILE A O 1
ATOM 1011 N N . LEU A 1 122 ? 9.102 -6.124 -11.008 1.00 85.25 122 LEU A N 1
ATOM 1012 C CA . LEU A 1 122 ? 10.505 -6.170 -10.582 1.00 85.25 122 LEU A CA 1
ATOM 1013 C C . LEU A 1 122 ? 11.236 -7.404 -11.134 1.00 85.25 122 LEU A C 1
ATOM 1015 O O . LEU A 1 122 ? 12.390 -7.300 -11.552 1.00 85.25 122 LEU A O 1
ATOM 1019 N N . LEU A 1 123 ? 10.581 -8.570 -11.144 1.00 85.69 123 LEU A N 1
ATOM 1020 C CA . LEU A 1 123 ? 11.156 -9.788 -11.724 1.00 85.69 123 LEU A CA 1
ATOM 1021 C C . LEU A 1 123 ? 11.406 -9.639 -13.227 1.00 85.69 123 LEU A C 1
ATOM 1023 O O . LEU A 1 123 ? 12.423 -10.130 -13.718 1.00 85.69 123 LEU A O 1
ATOM 1027 N N . ASP A 1 124 ? 10.526 -8.934 -13.937 1.00 84.44 124 ASP A N 1
ATOM 1028 C CA . ASP A 1 124 ? 10.701 -8.657 -15.363 1.00 84.44 124 ASP A CA 1
ATOM 1029 C C . ASP A 1 124 ? 11.888 -7.732 -15.614 1.00 84.44 124 ASP A C 1
ATOM 1031 O O . ASP A 1 124 ? 12.752 -8.068 -16.423 1.00 84.44 124 ASP A O 1
ATOM 1035 N N . PHE A 1 125 ? 12.007 -6.636 -14.856 1.00 80.69 125 PHE A N 1
ATOM 1036 C CA . PHE A 1 125 ? 13.184 -5.767 -14.934 1.00 80.69 125 PHE A CA 1
ATOM 1037 C C . PHE A 1 125 ? 14.479 -6.532 -14.657 1.00 80.69 125 PHE A C 1
ATOM 1039 O O . PHE A 1 125 ? 15.436 -6.422 -15.421 1.00 80.69 125 PHE A O 1
ATOM 1046 N N . ARG A 1 126 ? 14.496 -7.376 -13.618 1.00 83.69 126 ARG A N 1
ATOM 1047 C CA . ARG A 1 126 ? 15.662 -8.206 -13.293 1.00 83.69 126 ARG A CA 1
ATOM 1048 C C . ARG A 1 126 ? 16.027 -9.157 -14.429 1.00 83.69 126 ARG A C 1
ATOM 1050 O O . ARG A 1 126 ? 17.210 -9.378 -14.688 1.00 83.69 126 ARG A O 1
ATOM 1057 N N . LYS A 1 127 ? 15.024 -9.755 -15.076 1.00 84.56 127 LYS A N 1
ATOM 1058 C CA . LYS A 1 127 ? 15.239 -10.655 -16.208 1.00 84.56 127 LYS A CA 1
ATOM 1059 C C . LYS A 1 127 ? 15.859 -9.901 -17.384 1.00 84.56 127 LYS A C 1
ATOM 1061 O O . LYS A 1 127 ? 16.875 -10.357 -17.890 1.00 84.56 127 LYS A O 1
ATOM 1066 N N . ILE A 1 128 ? 15.316 -8.739 -17.748 1.00 80.44 128 ILE A N 1
ATOM 1067 C CA . ILE A 1 128 ? 15.840 -7.912 -18.847 1.00 80.44 128 ILE A CA 1
ATOM 1068 C C . ILE A 1 128 ? 17.293 -7.494 -18.574 1.00 80.44 128 ILE A C 1
ATOM 1070 O O . ILE A 1 128 ? 18.154 -7.653 -19.438 1.00 80.44 128 ILE A O 1
ATOM 1074 N N . GLU A 1 129 ? 17.597 -7.040 -17.352 1.00 77.81 129 GLU A N 1
ATOM 1075 C CA . GLU A 1 129 ? 18.972 -6.717 -16.942 1.00 77.81 129 GLU A CA 1
ATOM 1076 C C . GLU A 1 129 ? 19.899 -7.946 -17.027 1.00 77.81 129 GLU A C 1
ATOM 1078 O O . GLU A 1 129 ? 21.040 -7.842 -17.478 1.00 77.81 129 GLU A O 1
ATOM 1083 N N . THR A 1 130 ? 19.429 -9.127 -16.611 1.00 82.06 130 THR A N 1
ATOM 1084 C CA . THR A 1 130 ? 20.220 -10.372 -16.652 1.00 82.06 130 THR A CA 1
ATOM 1085 C C . THR A 1 130 ? 20.491 -10.822 -18.087 1.00 82.06 130 THR A C 1
ATOM 1087 O O . THR A 1 130 ? 21.631 -11.155 -18.414 1.00 82.06 130 THR A O 1
ATOM 1090 N N . ASP A 1 131 ? 19.472 -10.791 -18.947 1.00 81.69 131 ASP A N 1
ATOM 1091 C CA . ASP A 1 131 ? 19.567 -11.196 -20.349 1.00 81.69 131 ASP A CA 1
ATOM 1092 C C . ASP A 1 131 ? 20.558 -10.285 -21.097 1.00 81.69 131 ASP A C 1
ATOM 1094 O O . ASP A 1 131 ? 21.478 -10.785 -21.749 1.00 81.69 131 ASP A O 1
ATOM 1098 N N . PHE A 1 132 ? 20.489 -8.964 -20.892 1.00 77.25 132 PHE A N 1
ATOM 1099 C CA . PHE A 1 132 ? 21.454 -8.007 -21.450 1.00 77.25 132 PHE A CA 1
ATOM 1100 C C . PHE A 1 132 ? 22.890 -8.228 -20.943 1.00 77.25 132 PHE A C 1
ATOM 1102 O O . PHE A 1 132 ? 23.859 -8.207 -21.708 1.00 77.25 132 PHE A O 1
ATOM 1109 N N . ASN A 1 133 ? 23.053 -8.500 -19.646 1.00 73.94 133 ASN A N 1
ATOM 1110 C CA . ASN A 1 133 ? 24.363 -8.787 -19.057 1.00 73.94 133 ASN A CA 1
ATOM 1111 C C . ASN A 1 133 ? 24.978 -10.088 -19.585 1.00 73.94 133 ASN A C 1
ATOM 1113 O O . ASN A 1 133 ? 26.193 -10.179 -19.732 1.00 73.94 133 ASN A O 1
ATOM 1117 N N . SER A 1 134 ? 24.151 -11.088 -19.889 1.00 76.75 134 SER A N 1
ATOM 1118 C CA . SER A 1 134 ? 24.619 -12.355 -20.455 1.00 76.75 134 SER A CA 1
ATOM 1119 C C . SER A 1 134 ? 25.097 -12.221 -21.908 1.00 76.75 134 SER A C 1
ATOM 1121 O O . SER A 1 134 ? 25.997 -12.949 -22.324 1.00 76.75 134 SER A O 1
ATOM 1123 N N . GLN A 1 135 ? 24.543 -11.258 -22.654 1.00 66.94 135 GLN A N 1
ATOM 1124 C CA . GLN A 1 135 ? 24.885 -10.975 -24.053 1.00 66.94 135 GLN A CA 1
ATOM 1125 C C . GLN A 1 135 ? 26.100 -10.038 -24.199 1.00 66.94 135 GLN A C 1
ATOM 1127 O O . GLN A 1 135 ? 26.829 -10.127 -25.180 1.00 66.94 135 GLN A O 1
ATOM 1132 N N . SER A 1 136 ? 26.377 -9.184 -23.206 1.00 56.78 136 SER A N 1
ATOM 1133 C CA . SER A 1 136 ? 27.406 -8.127 -23.265 1.00 56.78 136 SER A CA 1
ATOM 1134 C C . SER A 1 136 ? 28.837 -8.546 -22.873 1.00 56.78 136 SER A C 1
ATOM 1136 O O . SER A 1 136 ? 29.709 -7.681 -22.759 1.00 56.78 136 SER A O 1
ATOM 1138 N N . ASN A 1 137 ? 29.123 -9.849 -22.754 1.00 52.84 137 ASN A N 1
ATOM 1139 C CA . ASN A 1 137 ? 30.461 -10.418 -22.487 1.00 52.84 137 ASN A CA 1
ATOM 1140 C C . ASN A 1 137 ? 31.489 -10.253 -23.639 1.00 52.84 137 ASN A C 1
ATOM 1142 O O . ASN A 1 137 ? 32.483 -10.974 -23.690 1.00 52.84 137 ASN A O 1
ATOM 1146 N N . THR A 1 138 ? 31.297 -9.298 -24.553 1.00 50.09 138 THR A N 1
ATOM 1147 C CA . THR A 1 138 ? 32.281 -8.911 -25.577 1.00 50.09 138 THR A CA 1
ATOM 1148 C C . THR A 1 138 ? 32.952 -7.569 -25.224 1.00 50.09 138 THR A C 1
ATOM 1150 O O . THR A 1 138 ? 32.361 -6.494 -25.365 1.00 50.09 138 THR A O 1
ATOM 1153 N N . ASP A 1 139 ? 34.182 -7.675 -24.711 1.00 47.16 139 ASP A N 1
ATOM 1154 C CA . ASP A 1 139 ? 35.326 -6.742 -24.660 1.00 47.16 139 ASP A CA 1
ATOM 1155 C C . ASP A 1 139 ? 35.100 -5.232 -24.898 1.00 47.16 139 ASP A C 1
ATOM 1157 O O . ASP A 1 139 ? 35.476 -4.683 -25.931 1.00 47.16 139 ASP A O 1
ATOM 1161 N N . THR A 1 140 ? 34.578 -4.492 -23.914 1.00 49.22 140 THR A N 1
ATOM 1162 C CA . THR A 1 140 ? 34.859 -3.037 -23.792 1.00 49.22 140 THR A CA 1
ATOM 1163 C C . THR A 1 140 ? 34.617 -2.569 -22.348 1.00 49.22 140 THR A C 1
ATOM 1165 O O . THR A 1 140 ? 33.458 -2.396 -21.971 1.00 49.22 140 THR A O 1
ATOM 1168 N N . PRO A 1 141 ? 35.668 -2.396 -21.513 1.00 46.94 141 PRO A N 1
ATOM 1169 C CA . PRO A 1 141 ? 35.492 -2.310 -20.055 1.00 46.94 141 PRO A CA 1
ATOM 1170 C C . PRO A 1 141 ? 35.142 -0.922 -19.491 1.00 46.94 141 PRO A C 1
ATOM 1172 O O . PRO A 1 141 ? 34.545 -0.853 -18.428 1.00 46.94 141 PRO A O 1
ATOM 1175 N N . ASN A 1 142 ? 35.479 0.186 -20.163 1.00 44.03 142 ASN A N 1
ATOM 1176 C CA . ASN A 1 142 ? 35.616 1.475 -19.453 1.00 44.03 142 ASN A CA 1
ATOM 1177 C C . ASN A 1 142 ? 34.482 2.502 -19.632 1.00 44.03 142 ASN A C 1
ATOM 1179 O O . ASN A 1 142 ? 34.509 3.523 -18.958 1.00 44.03 142 ASN A O 1
ATOM 1183 N N . THR A 1 143 ? 33.490 2.274 -20.498 1.00 48.53 143 THR A N 1
ATOM 1184 C CA . THR A 1 143 ? 32.306 3.161 -20.627 1.00 48.53 143 THR A CA 1
ATOM 1185 C C . THR A 1 143 ? 31.019 2.531 -20.095 1.00 48.53 143 THR A C 1
ATOM 1187 O O . THR A 1 143 ? 30.099 3.241 -19.707 1.00 48.53 143 THR A O 1
ATOM 1190 N N . LYS A 1 144 ? 30.962 1.196 -20.005 1.00 51.25 144 LYS A N 1
ATOM 1191 C CA . LYS A 1 144 ? 29.744 0.459 -19.635 1.00 51.25 144 LYS A CA 1
ATOM 1192 C C . LYS A 1 144 ? 29.437 0.500 -18.135 1.00 51.25 144 LYS A C 1
ATOM 1194 O O . LYS A 1 144 ? 28.284 0.340 -17.764 1.00 51.25 144 LYS A O 1
ATOM 1199 N N . GLU A 1 145 ? 30.427 0.689 -17.263 1.00 46.34 145 GLU A N 1
ATOM 1200 C CA . GLU A 1 145 ? 30.236 0.627 -15.802 1.00 46.34 145 GLU A CA 1
ATOM 1201 C C . GLU A 1 145 ? 29.545 1.881 -15.228 1.00 46.34 145 GLU A C 1
ATOM 1203 O O . GLU A 1 145 ? 28.660 1.763 -14.377 1.00 46.34 145 GLU A O 1
ATOM 1208 N N . ASP A 1 146 ? 29.859 3.068 -15.758 1.00 41.62 146 ASP A N 1
ATOM 1209 C CA . ASP A 1 146 ? 29.262 4.343 -15.324 1.00 41.62 146 ASP A CA 1
ATOM 1210 C C . ASP A 1 146 ? 27.835 4.563 -15.869 1.00 41.62 146 ASP A C 1
ATOM 1212 O O . ASP A 1 146 ? 27.008 5.208 -15.213 1.00 41.62 146 ASP A O 1
ATOM 1216 N N . GLU A 1 147 ? 27.504 3.982 -17.028 1.00 47.91 147 GLU A N 1
ATOM 1217 C CA . GLU A 1 147 ? 26.139 3.966 -17.583 1.00 47.91 147 GLU A CA 1
ATOM 1218 C C . GLU A 1 147 ? 25.259 2.915 -16.891 1.00 47.91 147 GLU A C 1
ATOM 1220 O O . GLU A 1 147 ? 24.125 3.207 -16.508 1.00 47.91 147 GLU A O 1
ATOM 1225 N N . LYS A 1 148 ? 25.807 1.726 -16.606 1.00 50.44 148 LYS A N 1
ATOM 1226 C CA . LYS A 1 148 ? 25.108 0.621 -15.925 1.00 50.44 148 LYS A CA 1
ATOM 1227 C C . LYS A 1 148 ? 24.703 0.958 -14.488 1.00 50.44 148 LYS A C 1
ATOM 1229 O O . LYS A 1 148 ? 23.621 0.566 -14.052 1.00 50.44 148 LYS A O 1
ATOM 1234 N N . ASN A 1 149 ? 25.518 1.740 -13.778 1.00 48.25 149 ASN A N 1
ATOM 1235 C CA . ASN A 1 149 ? 25.184 2.240 -12.440 1.00 48.25 149 ASN A CA 1
ATOM 1236 C C . ASN A 1 149 ? 24.112 3.349 -12.450 1.00 48.25 149 ASN A C 1
ATOM 1238 O O . ASN A 1 149 ? 23.514 3.623 -11.411 1.00 48.25 149 ASN A O 1
ATOM 1242 N N . ASN A 1 150 ? 23.830 3.973 -13.601 1.00 47.47 150 ASN A N 1
ATOM 1243 C CA . ASN A 1 150 ? 22.927 5.124 -13.712 1.00 47.47 150 ASN A CA 1
ATOM 1244 C C . ASN A 1 150 ? 21.519 4.809 -14.250 1.00 47.47 150 ASN A C 1
ATOM 1246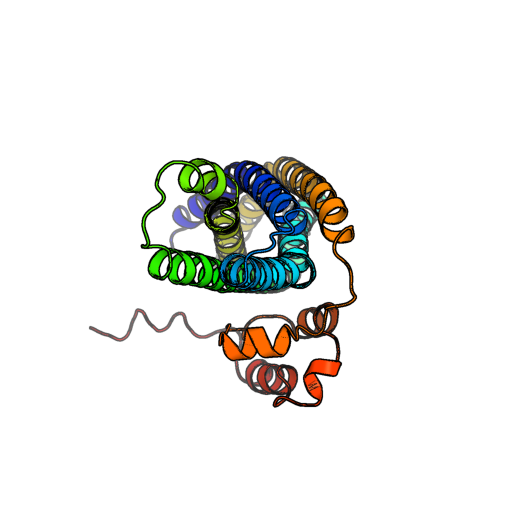 O O . ASN A 1 150 ? 20.661 5.697 -14.208 1.00 47.47 150 ASN A O 1
ATOM 1250 N N . THR A 1 151 ? 21.267 3.581 -14.720 1.00 55.28 151 THR A N 1
ATOM 1251 C CA . THR A 1 151 ? 19.994 3.170 -15.352 1.00 55.28 151 THR A CA 1
ATOM 1252 C C . THR A 1 151 ? 19.295 1.974 -14.695 1.00 55.28 151 THR A C 1
ATOM 1254 O O . THR A 1 151 ? 18.265 1.535 -15.202 1.00 55.28 151 THR A O 1
ATOM 1257 N N . SER A 1 152 ? 19.809 1.421 -13.588 1.00 67.88 152 SER A N 1
ATOM 1258 C CA . SER A 1 152 ? 19.146 0.278 -12.939 1.00 67.88 152 SER A CA 1
ATOM 1259 C C . SER A 1 152 ? 17.856 0.705 -12.234 1.00 67.88 152 SER A C 1
ATOM 1261 O O . SER A 1 152 ? 17.873 1.400 -11.216 1.00 67.88 152 SER A O 1
ATOM 1263 N N . LEU A 1 153 ? 16.723 0.250 -12.773 1.00 72.19 153 LEU A N 1
ATOM 1264 C CA . LEU A 1 153 ? 15.398 0.387 -12.159 1.00 72.19 153 LEU A CA 1
ATOM 1265 C C . LEU A 1 153 ? 15.172 -0.614 -11.030 1.00 72.19 153 LEU A C 1
ATOM 1267 O O . LEU A 1 153 ? 14.302 -0.404 -10.183 1.00 72.19 153 LEU A O 1
ATOM 1271 N N . TYR A 1 154 ? 15.955 -1.692 -11.006 1.00 77.69 154 TYR A N 1
ATOM 1272 C CA . TYR A 1 154 ? 15.782 -2.779 -10.059 1.00 77.69 154 TYR A CA 1
ATOM 1273 C C . TYR A 1 154 ? 15.942 -2.314 -8.610 1.00 77.69 154 TYR A C 1
ATOM 1275 O O . TYR A 1 154 ? 15.052 -2.531 -7.792 1.00 77.69 154 TYR A O 1
ATOM 1283 N N . THR A 1 155 ? 17.049 -1.644 -8.283 1.00 76.69 155 THR A N 1
ATOM 1284 C CA . THR A 1 155 ? 17.340 -1.188 -6.913 1.00 76.69 155 THR A CA 1
ATOM 1285 C C . THR A 1 155 ? 16.267 -0.249 -6.348 1.00 76.69 155 THR A C 1
ATOM 1287 O O . THR A 1 155 ? 15.724 -0.568 -5.285 1.00 76.69 155 THR A O 1
ATOM 1290 N N . PRO A 1 156 ? 15.906 0.865 -7.019 1.00 75.06 156 PRO A N 1
ATOM 1291 C CA . PRO A 1 156 ? 14.894 1.771 -6.486 1.00 75.06 156 PRO A CA 1
ATOM 1292 C C . PRO A 1 156 ? 13.504 1.121 -6.428 1.00 75.06 156 PRO A C 1
ATOM 1294 O O . PRO A 1 156 ? 12.791 1.281 -5.439 1.00 75.06 156 PRO A O 1
ATOM 1297 N N . LEU A 1 157 ? 13.122 0.299 -7.411 1.00 77.62 157 LEU A N 1
ATOM 1298 C CA . LEU A 1 157 ? 11.838 -0.403 -7.366 1.00 77.62 157 LEU A CA 1
ATOM 1299 C C . LEU A 1 157 ? 11.791 -1.465 -6.251 1.00 77.62 157 LEU A C 1
ATOM 1301 O O . LEU A 1 157 ? 10.784 -1.596 -5.557 1.00 77.62 157 LEU A O 1
ATOM 1305 N N . ASN A 1 158 ? 12.887 -2.191 -6.025 1.00 81.25 158 ASN A N 1
ATOM 1306 C CA . ASN A 1 158 ? 13.008 -3.145 -4.924 1.00 81.25 158 ASN A CA 1
ATOM 1307 C C . ASN A 1 158 ? 12.940 -2.451 -3.554 1.00 81.25 158 ASN A C 1
ATOM 1309 O O . ASN A 1 158 ? 12.298 -2.963 -2.634 1.00 81.25 158 ASN A O 1
ATOM 1313 N N . GLY A 1 159 ? 13.557 -1.274 -3.420 1.00 74.00 159 GLY A N 1
ATOM 1314 C CA . GLY A 1 159 ? 13.429 -0.437 -2.227 1.00 74.00 159 GLY A CA 1
ATOM 1315 C C . GLY A 1 159 ? 11.982 -0.000 -1.991 1.00 74.00 159 GLY A C 1
ATOM 1316 O O . GLY A 1 159 ? 11.471 -0.117 -0.878 1.00 74.00 159 GLY A O 1
ATOM 1317 N N . PHE A 1 160 ? 11.276 0.394 -3.054 1.00 77.38 160 PHE A N 1
ATOM 1318 C CA . PHE A 1 160 ? 9.855 0.724 -2.980 1.00 77.38 160 PHE A CA 1
ATOM 1319 C C . PHE A 1 160 ? 8.985 -0.476 -2.546 1.00 77.38 160 PHE A C 1
ATOM 1321 O O . PHE A 1 160 ? 8.174 -0.354 -1.629 1.00 77.38 160 PHE A O 1
ATOM 1328 N N . ILE A 1 161 ? 9.198 -1.664 -3.121 1.00 82.50 161 ILE A N 1
ATOM 1329 C CA . ILE A 1 161 ? 8.497 -2.911 -2.745 1.00 82.50 161 ILE A CA 1
ATOM 1330 C C . ILE A 1 161 ? 8.752 -3.302 -1.291 1.00 82.50 161 ILE A C 1
ATOM 1332 O O . ILE A 1 161 ? 7.829 -3.696 -0.567 1.00 82.50 161 ILE A O 1
ATOM 1336 N N . SER A 1 162 ? 10.007 -3.193 -0.858 1.00 80.00 162 SER A N 1
ATOM 1337 C CA . SER A 1 162 ? 10.402 -3.477 0.522 1.00 80.00 162 SER A CA 1
ATOM 1338 C C . SER A 1 162 ? 9.627 -2.591 1.491 1.00 80.00 162 SER A C 1
ATOM 1340 O O . SER A 1 162 ? 9.155 -3.071 2.518 1.00 80.00 162 SER A O 1
ATOM 1342 N N . ALA A 1 163 ? 9.395 -1.337 1.108 1.00 73.31 163 ALA A N 1
ATOM 1343 C CA . ALA A 1 163 ? 8.656 -0.380 1.907 1.00 73.31 163 ALA A CA 1
ATOM 1344 C C . ALA A 1 163 ? 7.118 -0.521 1.827 1.00 73.31 163 ALA A C 1
ATOM 1346 O O . ALA A 1 163 ? 6.426 -0.178 2.785 1.00 73.31 163 ALA A O 1
ATOM 1347 N N . LEU A 1 164 ? 6.563 -1.094 0.749 1.00 79.19 164 LEU A N 1
ATOM 1348 C CA . LEU A 1 164 ? 5.143 -1.489 0.680 1.00 79.19 164 LEU A CA 1
ATOM 1349 C C . LEU A 1 164 ? 4.822 -2.735 1.521 1.00 79.19 164 LEU A C 1
ATOM 1351 O O . LEU A 1 164 ? 3.684 -2.934 1.939 1.00 79.19 164 LEU A O 1
ATOM 1355 N N . THR A 1 165 ? 5.799 -3.602 1.778 1.00 85.62 165 THR A N 1
ATOM 1356 C CA . THR A 1 165 ? 5.566 -4.861 2.505 1.00 85.62 165 THR A CA 1
ATOM 1357 C C . THR A 1 165 ? 5.023 -4.644 3.935 1.00 85.62 165 THR A C 1
ATOM 1359 O O . THR A 1 165 ? 4.058 -5.313 4.313 1.00 85.62 165 THR A O 1
ATOM 1362 N N . PRO A 1 166 ? 5.563 -3.709 4.742 1.00 84.50 166 PRO A N 1
ATOM 1363 C CA . PRO A 1 166 ? 5.001 -3.332 6.041 1.00 84.50 166 PRO A CA 1
ATOM 1364 C C . PRO A 1 166 ? 3.555 -2.836 5.988 1.00 84.50 166 PRO A C 1
ATOM 1366 O O . PRO A 1 166 ? 2.806 -3.094 6.923 1.00 84.50 166 PRO A O 1
ATOM 1369 N N . LEU A 1 167 ? 3.141 -2.185 4.898 1.00 84.75 167 LEU A N 1
ATOM 1370 C CA . LEU A 1 167 ? 1.770 -1.700 4.719 1.00 84.75 167 LEU A CA 1
ATOM 1371 C C . LEU A 1 167 ? 0.774 -2.858 4.668 1.00 84.75 167 LEU A C 1
ATOM 1373 O O . LEU A 1 167 ? -0.233 -2.854 5.373 1.00 84.75 167 LEU A O 1
ATOM 1377 N N . VAL A 1 168 ? 1.089 -3.879 3.871 1.00 86.44 168 VAL A N 1
ATOM 1378 C CA . VAL A 1 168 ? 0.285 -5.105 3.787 1.00 86.44 168 VAL A CA 1
ATOM 1379 C C . VAL A 1 168 ? 0.220 -5.795 5.148 1.00 86.44 168 VAL A C 1
ATOM 1381 O O . VAL A 1 168 ? -0.855 -6.196 5.583 1.00 86.44 168 VAL A O 1
ATOM 1384 N N . LYS A 1 169 ? 1.357 -5.893 5.850 1.00 86.06 169 LYS A N 1
ATOM 1385 C CA . LYS A 1 169 ? 1.412 -6.497 7.190 1.00 86.06 169 LYS A CA 1
ATOM 1386 C C . LYS A 1 169 ? 0.557 -5.734 8.199 1.00 86.06 169 LYS A C 1
ATOM 1388 O O . LYS A 1 169 ? -0.168 -6.364 8.958 1.00 86.06 169 LYS A O 1
ATOM 1393 N N . PHE A 1 170 ? 0.620 -4.404 8.191 1.00 89.50 170 PHE A N 1
ATOM 1394 C CA . PHE A 1 170 ? -0.203 -3.561 9.053 1.00 89.50 170 PHE A CA 1
ATOM 1395 C C . PHE A 1 170 ? -1.696 -3.816 8.824 1.00 89.50 170 PHE A C 1
ATOM 1397 O O . PHE A 1 170 ? -2.421 -4.086 9.778 1.00 89.50 170 PHE A O 1
ATOM 1404 N N . LEU A 1 171 ? -2.146 -3.810 7.566 1.00 87.75 171 LEU A N 1
ATOM 1405 C CA . LEU A 1 171 ? -3.550 -4.059 7.238 1.00 87.75 171 LEU A CA 1
ATOM 1406 C C . LEU A 1 171 ? -3.997 -5.480 7.599 1.00 87.75 171 LEU A C 1
ATOM 1408 O O . LEU A 1 171 ? -5.122 -5.657 8.053 1.00 87.75 171 LEU A O 1
ATOM 1412 N N . ALA A 1 172 ? -3.117 -6.474 7.470 1.00 86.06 172 ALA A N 1
ATOM 1413 C CA . ALA A 1 172 ? -3.395 -7.833 7.926 1.00 86.06 172 ALA A CA 1
ATOM 1414 C C . ALA A 1 172 ? -3.570 -7.915 9.454 1.00 86.06 172 ALA A C 1
ATOM 1416 O O . ALA A 1 172 ? -4.433 -8.646 9.939 1.00 86.06 172 ALA A O 1
ATOM 1417 N N . VAL A 1 173 ? -2.762 -7.178 10.226 1.00 87.69 173 VAL A N 1
ATOM 1418 C CA . VAL A 1 173 ? -2.925 -7.085 11.687 1.00 87.69 173 VAL A CA 1
ATOM 1419 C C . VAL A 1 173 ? -4.244 -6.386 12.021 1.00 87.69 173 VAL A C 1
ATOM 1421 O O . VAL A 1 173 ? -5.028 -6.926 12.797 1.00 87.69 173 VAL A O 1
ATOM 1424 N N . ALA A 1 174 ? -4.531 -5.248 11.384 1.00 87.56 174 ALA A N 1
ATOM 1425 C CA . ALA A 1 174 ? -5.759 -4.489 11.608 1.00 87.56 174 ALA A CA 1
ATOM 1426 C C . ALA A 1 174 ? -7.029 -5.302 11.280 1.00 87.56 174 ALA A C 1
ATOM 1428 O O . ALA A 1 174 ? -7.956 -5.321 12.087 1.00 87.56 174 ALA A O 1
ATOM 1429 N N . ASP A 1 175 ? -7.055 -6.023 10.153 1.00 87.69 175 ASP A N 1
ATOM 1430 C CA . ASP A 1 175 ? -8.131 -6.958 9.773 1.00 87.69 175 ASP A CA 1
ATOM 1431 C C . ASP A 1 175 ?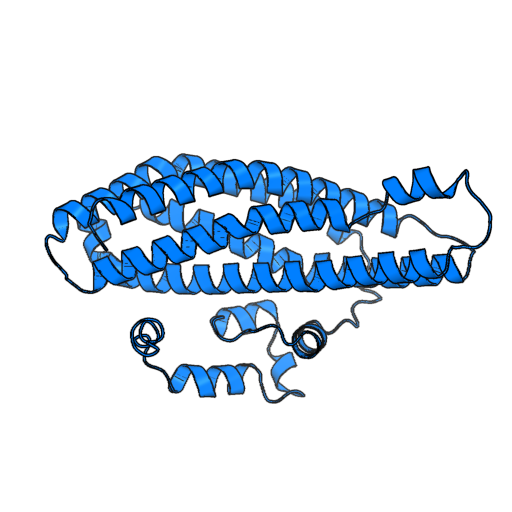 -8.356 -8.005 10.874 1.00 87.69 175 ASP A C 1
ATOM 1433 O O . ASP A 1 175 ? -9.451 -8.118 11.429 1.00 87.69 175 ASP A O 1
ATOM 1437 N N . ASN A 1 176 ? -7.292 -8.704 11.287 1.00 85.75 176 ASN A N 1
ATOM 1438 C CA . ASN A 1 176 ? -7.384 -9.721 12.333 1.00 85.75 176 ASN A CA 1
ATOM 1439 C C . ASN A 1 176 ? -7.906 -9.151 13.661 1.00 85.75 176 ASN A C 1
ATOM 1441 O O . ASN A 1 176 ? -8.757 -9.772 14.305 1.00 85.75 176 ASN A O 1
ATOM 1445 N N . GLU A 1 177 ? -7.426 -7.979 14.079 1.00 86.94 177 GLU A N 1
ATOM 1446 C CA . GLU A 1 177 ? -7.877 -7.346 15.316 1.00 86.94 177 GLU A CA 1
ATOM 1447 C C . GLU A 1 177 ? -9.340 -6.908 15.235 1.00 86.94 177 GLU A C 1
ATOM 1449 O O . GLU A 1 177 ? -10.125 -7.255 16.121 1.00 86.94 177 GLU A O 1
ATOM 1454 N N . LEU A 1 178 ? -9.748 -6.239 14.155 1.00 89.25 178 LEU A N 1
ATOM 1455 C CA . LEU A 1 178 ? -11.140 -5.847 13.926 1.00 89.25 178 LEU A CA 1
ATOM 1456 C C . LEU A 1 178 ? -12.065 -7.068 13.853 1.00 89.25 178 LEU A C 1
ATOM 1458 O O . LEU A 1 178 ? -13.144 -7.057 14.445 1.00 89.25 178 LEU A O 1
ATOM 1462 N N . ALA A 1 179 ? -11.626 -8.163 13.228 1.00 88.19 179 ALA A N 1
ATOM 1463 C CA . ALA A 1 179 ? -12.376 -9.413 13.167 1.00 88.19 179 ALA A CA 1
ATOM 1464 C C . ALA A 1 179 ? -12.566 -10.035 14.557 1.00 88.19 179 ALA A C 1
ATOM 1466 O O . ALA A 1 179 ? -13.626 -10.599 14.851 1.00 88.19 179 ALA A O 1
ATOM 1467 N N . MET A 1 180 ? -11.558 -9.943 15.430 1.00 85.19 180 MET A N 1
ATOM 1468 C CA . MET A 1 180 ? -11.685 -10.363 16.826 1.00 85.19 180 MET A CA 1
ATOM 1469 C C . MET A 1 180 ? -12.638 -9.453 17.608 1.00 85.19 180 MET A C 1
ATOM 1471 O O . MET A 1 180 ? -13.469 -9.959 18.365 1.00 85.19 180 MET A O 1
ATOM 1475 N N . LEU A 1 181 ? -12.544 -8.133 17.418 1.00 86.69 181 LEU A N 1
ATOM 1476 C CA . LEU A 1 181 ? -13.413 -7.153 18.071 1.00 86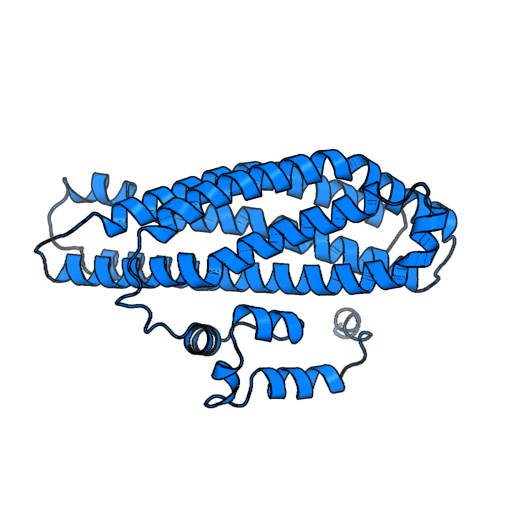.69 181 LEU A CA 1
ATOM 1477 C C . LEU A 1 181 ? -14.882 -7.332 17.657 1.00 86.69 181 LEU A C 1
ATOM 1479 O O . LEU A 1 181 ? -15.765 -7.306 18.518 1.00 86.69 181 LEU A O 1
ATOM 1483 N N . ALA A 1 182 ? -15.150 -7.604 16.378 1.00 85.94 182 ALA A N 1
ATOM 1484 C CA . ALA A 1 182 ? -16.487 -7.887 15.859 1.00 85.94 182 ALA A CA 1
ATOM 1485 C C . ALA A 1 182 ? -17.112 -9.126 16.534 1.00 85.94 182 ALA A C 1
ATOM 1487 O O . ALA A 1 182 ? -18.237 -9.077 17.040 1.00 85.94 182 ALA A O 1
ATOM 1488 N N . LYS A 1 183 ? -16.343 -10.221 16.658 1.00 82.94 183 LYS A N 1
ATOM 1489 C CA . LYS A 1 183 ? -16.801 -11.552 17.120 1.00 82.94 183 LYS A CA 1
ATOM 1490 C C . LYS A 1 183 ? -17.192 -11.680 18.602 1.00 82.94 183 LYS A C 1
ATOM 1492 O O . LYS A 1 183 ? -17.616 -12.759 19.002 1.00 82.94 183 LYS A O 1
ATOM 1497 N N . ASN A 1 184 ? -17.147 -10.613 19.405 1.00 66.50 184 ASN A N 1
ATOM 1498 C CA . ASN A 1 184 ? -17.767 -10.603 20.746 1.00 66.50 184 ASN A CA 1
ATOM 1499 C C . ASN A 1 184 ? -17.126 -11.546 21.788 1.00 66.50 184 ASN A C 1
ATOM 1501 O O . ASN A 1 184 ? -17.816 -12.074 22.654 1.00 66.50 184 ASN A O 1
ATOM 1505 N N . ILE A 1 185 ? -15.802 -11.722 21.737 1.00 56.09 185 ILE A N 1
ATOM 1506 C CA . ILE A 1 185 ? -15.029 -12.463 22.748 1.00 56.09 185 ILE A CA 1
ATOM 1507 C C . ILE A 1 185 ? -14.506 -11.442 23.798 1.00 56.09 185 ILE A C 1
ATOM 1509 O O . ILE A 1 185 ? -13.812 -10.504 23.422 1.00 56.09 185 ILE A O 1
ATOM 1513 N N . ASP A 1 186 ? -14.925 -11.588 25.064 1.00 54.50 186 ASP A N 1
ATOM 1514 C CA . ASP A 1 186 ? -14.683 -10.820 26.326 1.00 54.50 186 ASP A CA 1
ATOM 1515 C C . ASP A 1 186 ? -13.320 -10.071 26.517 1.00 54.50 186 ASP A C 1
ATOM 1517 O O . ASP A 1 186 ? -12.331 -10.482 25.912 1.00 54.50 186 ASP A O 1
ATOM 1521 N N . PRO A 1 187 ? -13.152 -9.052 27.407 1.00 57.91 187 PRO A N 1
ATOM 1522 C CA . PRO A 1 187 ? -14.047 -7.960 27.786 1.00 57.91 187 PRO A CA 1
ATOM 1523 C C . PRO A 1 187 ? -13.891 -6.820 26.766 1.00 57.91 187 PRO A C 1
ATOM 1525 O O . PRO A 1 187 ? -12.922 -6.052 26.769 1.00 57.91 187 PRO A O 1
ATOM 1528 N N . LYS A 1 188 ? -14.875 -6.720 25.866 1.00 65.19 188 LYS A N 1
ATOM 1529 C CA . LYS A 1 188 ? -14.869 -5.847 24.679 1.00 65.19 188 LYS A CA 1
ATOM 1530 C C . LYS A 1 188 ? -14.415 -4.418 24.944 1.00 65.19 188 LYS A C 1
ATOM 1532 O O . LYS A 1 188 ? -13.735 -3.826 24.117 1.00 65.19 188 LYS A O 1
ATOM 1537 N N . GLU A 1 189 ? -14.817 -3.845 26.067 1.00 76.00 189 GLU A N 1
ATOM 1538 C CA . GLU A 1 189 ? -14.699 -2.407 26.256 1.00 76.00 189 GLU A CA 1
ATOM 1539 C C . GLU A 1 189 ? -13.255 -1.946 26.438 1.00 76.00 189 GLU A C 1
ATOM 1541 O O . GLU A 1 189 ? -12.843 -0.984 25.798 1.00 76.00 189 GLU A O 1
ATOM 1546 N N . ILE A 1 190 ? -12.454 -2.676 27.219 1.00 83.06 190 ILE A N 1
ATOM 1547 C CA . ILE A 1 190 ? -11.037 -2.343 27.413 1.00 83.06 190 ILE A CA 1
ATOM 1548 C C . ILE A 1 190 ? -10.280 -2.506 26.093 1.00 83.06 190 ILE A C 1
ATOM 1550 O O . ILE A 1 190 ? -9.488 -1.639 25.729 1.00 83.06 190 ILE A O 1
ATOM 1554 N N . ARG A 1 191 ? -10.547 -3.583 25.342 1.00 84.19 191 ARG A N 1
ATOM 1555 C CA . ARG A 1 191 ? -9.839 -3.863 24.086 1.00 84.19 191 ARG A CA 1
ATOM 1556 C C . ARG A 1 191 ? -10.209 -2.884 22.973 1.00 84.19 191 ARG A C 1
ATOM 1558 O O . ARG A 1 191 ? -9.318 -2.423 22.271 1.00 84.19 191 ARG A O 1
ATOM 1565 N N . ILE A 1 192 ? -11.486 -2.523 22.851 1.00 88.12 192 ILE A N 1
ATOM 1566 C CA . ILE A 1 192 ? -11.954 -1.512 21.892 1.00 88.12 192 ILE A CA 1
ATOM 1567 C C . ILE A 1 192 ? -11.350 -0.150 22.227 1.00 88.12 192 ILE A C 1
ATOM 1569 O O . ILE A 1 192 ? -10.767 0.479 21.350 1.00 88.12 192 ILE A O 1
ATOM 1573 N N . LYS A 1 193 ? -11.426 0.275 23.498 1.00 89.69 193 LYS A N 1
ATOM 1574 C CA . LYS A 1 193 ? -10.807 1.526 23.971 1.00 89.69 193 LYS A CA 1
ATOM 1575 C C . LYS A 1 193 ? -9.328 1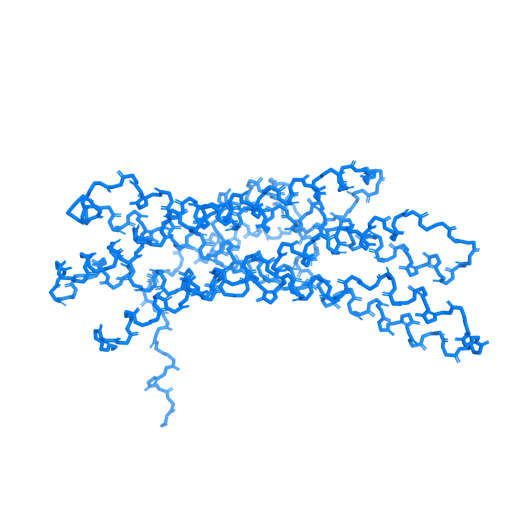.572 23.631 1.00 89.69 193 LYS A C 1
ATOM 1577 O O . LYS A 1 193 ? -8.830 2.586 23.157 1.00 89.69 193 LYS A O 1
ATOM 1582 N N . LYS A 1 194 ? -8.638 0.459 23.840 1.00 87.62 194 LYS A N 1
ATOM 1583 C CA . LYS A 1 194 ? -7.212 0.333 23.574 1.00 87.62 194 LYS A CA 1
ATOM 1584 C C . LYS A 1 194 ? -6.881 0.405 22.085 1.00 87.62 194 LYS A C 1
ATOM 1586 O O . LYS A 1 194 ? -6.084 1.254 21.711 1.00 87.62 194 LYS A O 1
ATOM 1591 N N . TYR A 1 195 ? -7.528 -0.413 21.254 1.00 89.94 195 TYR A N 1
ATOM 1592 C CA . TYR A 1 195 ? -7.370 -0.387 19.796 1.00 89.94 195 TYR A CA 1
ATOM 1593 C C . TYR A 1 195 ? -7.618 1.020 19.239 1.00 89.94 195 TYR A C 1
ATOM 1595 O O . TYR A 1 195 ? -6.761 1.590 18.566 1.00 89.94 195 TYR A O 1
ATOM 1603 N N . PHE A 1 196 ? -8.746 1.621 19.627 1.00 92.19 196 PHE A N 1
ATOM 1604 C CA . PHE A 1 196 ? -9.112 2.983 19.258 1.00 92.19 196 PHE A CA 1
ATOM 1605 C C . PHE A 1 196 ? -8.030 3.995 19.647 1.00 92.19 196 PHE A C 1
ATOM 1607 O O . PHE A 1 196 ? -7.569 4.760 18.804 1.00 92.19 196 PHE A O 1
ATOM 1614 N N . ASN A 1 197 ? -7.583 3.980 20.906 1.00 91.50 197 ASN A N 1
ATOM 1615 C CA . ASN A 1 197 ? -6.563 4.906 21.391 1.00 91.50 197 ASN A CA 1
ATOM 1616 C C . ASN A 1 197 ? -5.222 4.718 20.669 1.00 91.50 197 ASN A C 1
ATOM 1618 O O . ASN A 1 197 ? -4.550 5.708 20.395 1.00 91.50 197 ASN A O 1
ATOM 1622 N N . THR A 1 198 ? -4.834 3.484 20.336 1.00 90.44 198 THR A N 1
ATOM 1623 C CA . THR A 1 198 ? -3.613 3.207 19.565 1.00 90.44 198 THR A CA 1
ATOM 1624 C C . THR A 1 198 ? -3.707 3.795 18.160 1.00 90.44 198 THR A C 1
ATOM 1626 O O . THR A 1 198 ? -2.830 4.570 17.765 1.00 90.44 198 THR A O 1
ATOM 1629 N N . CYS A 1 199 ? -4.788 3.508 17.427 1.00 91.50 199 CYS A N 1
ATOM 1630 C CA . CYS A 1 199 ? -5.015 4.062 16.092 1.00 91.50 199 CYS A CA 1
ATOM 1631 C C . CYS A 1 199 ? -5.075 5.595 16.124 1.00 91.50 199 CYS A C 1
ATOM 1633 O O . CYS A 1 199 ? -4.377 6.251 15.354 1.00 91.50 199 CYS A O 1
ATOM 1635 N N . LYS A 1 200 ? -5.821 6.171 17.073 1.00 92.88 200 LYS A N 1
ATOM 1636 C CA . LYS A 1 200 ? -5.990 7.622 17.227 1.00 92.88 200 LYS A CA 1
ATOM 1637 C C . LYS A 1 200 ? -4.732 8.351 17.711 1.00 92.88 200 LYS A C 1
ATOM 1639 O O . LYS A 1 200 ? -4.514 9.515 17.401 1.00 92.88 200 LYS A O 1
ATOM 1644 N N . LYS A 1 201 ? -3.849 7.683 18.455 1.00 91.62 201 LYS A N 1
ATOM 1645 C CA . LYS A 1 201 ? -2.534 8.237 18.824 1.00 91.62 201 LYS A CA 1
ATOM 1646 C C . LYS A 1 201 ? -1.617 8.353 17.603 1.00 91.62 201 LYS A C 1
ATOM 1648 O O . LYS A 1 201 ? -0.822 9.289 17.528 1.00 91.62 201 LYS A O 1
ATOM 1653 N N . LYS A 1 202 ? -1.696 7.401 16.666 1.00 88.88 202 LYS A N 1
ATOM 1654 C CA . LYS A 1 202 ? -0.826 7.335 15.479 1.00 88.88 202 LYS A CA 1
ATOM 1655 C C . LYS A 1 202 ? -1.420 8.062 14.261 1.00 88.88 202 LYS A C 1
ATOM 1657 O O . LYS A 1 202 ? -0.657 8.509 13.407 1.00 88.88 202 LYS A O 1
ATOM 1662 N N . SER A 1 203 ? -2.737 8.240 14.199 1.00 92.19 203 SER A N 1
ATOM 1663 C CA . SER A 1 203 ? -3.494 8.797 13.065 1.00 92.19 203 SER A CA 1
ATOM 1664 C C . SER A 1 203 ? -2.890 10.073 12.478 1.00 92.19 203 SER A C 1
ATOM 1666 O O . SER A 1 203 ? -2.465 10.063 11.328 1.00 92.19 203 SER A O 1
ATOM 1668 N N . LYS A 1 204 ? -2.763 11.157 13.254 1.00 89.56 204 LYS A N 1
ATOM 1669 C CA . LYS A 1 204 ? -2.254 12.456 12.767 1.00 89.56 204 LYS A CA 1
ATOM 1670 C C . LYS A 1 204 ? -0.904 12.327 12.085 1.00 89.56 204 LYS A C 1
ATOM 1672 O O . LYS A 1 204 ? -0.665 12.903 11.026 1.00 89.56 204 LYS A O 1
ATOM 1677 N N . PHE A 1 205 ? -0.022 11.562 12.709 1.00 87.44 205 PHE A N 1
ATOM 1678 C CA . PHE A 1 205 ? 1.318 11.347 12.207 1.00 87.44 205 PHE A CA 1
ATOM 1679 C C . PHE A 1 205 ? 1.302 10.514 10.913 1.00 87.44 205 PHE A C 1
ATOM 1681 O O . PHE A 1 205 ? 1.945 10.878 9.926 1.00 87.44 205 PHE A O 1
ATOM 1688 N N . MET A 1 206 ? 0.504 9.448 10.875 1.00 88.44 206 MET A N 1
ATOM 1689 C CA . MET A 1 206 ? 0.343 8.602 9.691 1.00 88.44 206 MET A CA 1
ATOM 1690 C C . MET A 1 206 ? -0.287 9.350 8.518 1.00 88.44 206 MET A C 1
ATOM 1692 O O . MET A 1 206 ? 0.204 9.245 7.395 1.00 88.44 206 MET A O 1
ATOM 1696 N N . ILE A 1 207 ? -1.299 10.176 8.779 1.00 90.94 207 ILE A N 1
ATOM 1697 C CA . ILE A 1 207 ? -1.945 11.042 7.789 1.00 90.94 207 ILE A CA 1
ATOM 1698 C C . ILE A 1 207 ? -0.922 11.996 7.170 1.00 90.94 207 ILE A C 1
ATOM 1700 O O . ILE A 1 207 ? -0.853 12.116 5.948 1.00 90.94 207 ILE A O 1
ATOM 1704 N N . VAL A 1 208 ? -0.088 12.651 7.986 1.00 89.56 208 VAL A N 1
ATOM 1705 C CA . VAL A 1 208 ? 0.967 13.551 7.491 1.00 89.56 208 VAL A CA 1
ATOM 1706 C C . VAL A 1 208 ? 1.956 12.807 6.590 1.00 89.56 208 VAL A C 1
ATOM 1708 O O . VAL A 1 208 ? 2.286 13.313 5.516 1.00 89.56 208 VAL A O 1
ATOM 1711 N N . ASN A 1 209 ? 2.396 11.605 6.970 1.00 84.88 209 ASN A N 1
ATOM 1712 C CA . ASN A 1 209 ? 3.318 10.825 6.141 1.00 84.88 209 ASN A CA 1
ATOM 1713 C C . ASN A 1 209 ? 2.682 10.332 4.844 1.00 84.88 209 ASN A C 1
ATOM 1715 O O . ASN A 1 209 ? 3.311 10.455 3.796 1.00 84.88 209 ASN A O 1
ATOM 1719 N N . CYS A 1 210 ? 1.439 9.847 4.882 1.00 88.06 210 CYS A N 1
ATOM 1720 C CA . CYS A 1 210 ? 0.726 9.437 3.672 1.00 88.06 210 CYS A CA 1
ATOM 1721 C C . CYS A 1 210 ? 0.537 10.624 2.723 1.00 88.06 210 CYS A C 1
ATOM 1723 O O . CYS A 1 210 ? 0.826 10.515 1.536 1.00 88.06 210 CYS A O 1
ATOM 1725 N N . ARG A 1 211 ? 0.142 11.795 3.242 1.00 88.81 211 ARG A N 1
ATOM 1726 C CA . ARG A 1 211 ? -0.006 13.020 2.441 1.00 88.81 211 ARG A CA 1
ATOM 1727 C C . ARG A 1 211 ? 1.316 13.480 1.845 1.00 88.81 211 ARG A C 1
ATOM 1729 O O . ARG A 1 211 ? 1.347 13.862 0.677 1.00 88.81 211 ARG A O 1
ATOM 1736 N N . LYS A 1 212 ? 2.405 13.426 2.620 1.00 85.19 212 LYS A N 1
ATOM 1737 C CA . LYS A 1 212 ? 3.750 13.710 2.111 1.00 85.19 212 LYS A CA 1
ATOM 1738 C C . LYS A 1 212 ? 4.092 12.749 0.976 1.00 85.19 212 LYS A C 1
ATOM 1740 O O . LYS A 1 212 ? 4.461 13.201 -0.099 1.00 85.19 212 LYS A O 1
ATOM 1745 N N . TYR A 1 213 ? 3.896 11.453 1.199 1.00 82.31 213 TYR A N 1
ATOM 1746 C CA . TYR A 1 213 ? 4.155 10.411 0.215 1.00 82.31 213 TYR A CA 1
ATOM 1747 C C . TYR A 1 213 ? 3.375 10.636 -1.083 1.00 82.31 213 TYR A C 1
ATOM 1749 O O . TYR A 1 213 ? 3.961 10.702 -2.156 1.00 82.31 213 TYR A O 1
ATOM 1757 N N . ILE A 1 214 ? 2.060 10.839 -0.984 1.00 85.12 214 ILE A N 1
ATOM 1758 C CA . ILE A 1 214 ? 1.186 11.155 -2.120 1.00 85.12 214 ILE A CA 1
ATOM 1759 C C . ILE A 1 214 ? 1.642 12.443 -2.820 1.00 85.12 214 ILE A C 1
ATOM 1761 O O . ILE A 1 214 ? 1.527 12.550 -4.038 1.00 85.12 214 ILE A O 1
ATOM 1765 N N . GLY A 1 215 ? 2.175 13.416 -2.077 1.00 83.81 215 GLY A N 1
ATOM 1766 C CA . GLY A 1 215 ? 2.825 14.605 -2.627 1.00 83.81 215 GLY A CA 1
ATOM 1767 C C . GLY A 1 215 ? 4.015 14.267 -3.528 1.00 83.81 215 GLY A C 1
ATOM 1768 O O . GLY A 1 215 ? 4.057 14.738 -4.660 1.00 83.81 215 GLY A O 1
ATOM 1769 N N . GLU A 1 216 ? 4.922 13.401 -3.076 1.00 80.94 216 GLU A N 1
ATOM 1770 C CA . GLU A 1 216 ? 6.062 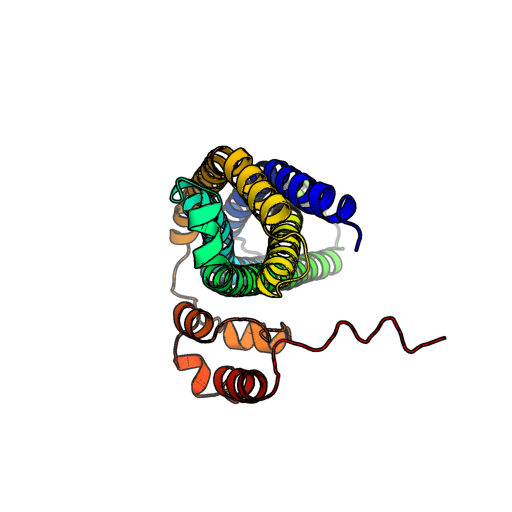12.928 -3.881 1.00 80.94 216 GLU A CA 1
ATOM 1771 C C . GLU A 1 216 ? 5.594 12.111 -5.097 1.00 80.94 216 GLU A C 1
ATOM 1773 O O . GLU A 1 216 ? 6.125 12.254 -6.197 1.00 80.94 216 GLU A O 1
ATOM 1778 N N . MET A 1 217 ? 4.522 11.322 -4.954 1.00 79.94 217 MET A N 1
ATOM 1779 C CA . MET A 1 217 ? 3.918 10.605 -6.084 1.00 79.94 217 MET A CA 1
ATOM 1780 C C . MET A 1 217 ? 3.422 11.546 -7.189 1.00 79.94 217 MET A C 1
ATOM 1782 O O . MET A 1 217 ? 3.453 11.166 -8.355 1.00 79.94 217 MET A O 1
ATOM 1786 N N . LYS A 1 218 ? 3.001 12.778 -6.860 1.00 80.06 218 LYS A N 1
ATOM 1787 C CA . LYS A 1 218 ? 2.607 13.774 -7.875 1.00 80.06 218 LYS A CA 1
ATOM 1788 C C . LYS A 1 218 ? 3.788 14.233 -8.726 1.00 80.06 218 LYS A C 1
ATOM 1790 O O . LYS A 1 218 ? 3.586 14.578 -9.884 1.00 80.06 218 LYS A O 1
ATOM 1795 N N . ILE A 1 219 ? 5.005 14.237 -8.179 1.00 74.00 219 ILE A N 1
ATOM 1796 C CA . ILE A 1 219 ? 6.215 14.535 -8.958 1.00 74.00 219 ILE A CA 1
ATOM 1797 C C . ILE A 1 219 ? 6.403 13.443 -10.014 1.00 74.00 219 ILE A C 1
ATOM 1799 O O . ILE A 1 219 ? 6.595 13.744 -11.189 1.00 74.00 219 ILE A O 1
ATOM 1803 N N . CYS A 1 220 ? 6.230 12.181 -9.617 1.00 72.19 220 CYS A N 1
ATOM 1804 C CA . CYS A 1 220 ? 6.231 11.065 -10.554 1.00 72.19 220 CYS A CA 1
ATOM 1805 C C . CYS A 1 220 ? 5.092 11.141 -11.577 1.00 72.19 220 CYS A C 1
ATOM 1807 O O . CYS A 1 220 ? 5.343 10.849 -12.738 1.00 72.19 220 CYS A O 1
ATOM 1809 N N . ASP A 1 221 ? 3.879 11.574 -11.205 1.00 74.44 221 ASP A N 1
ATOM 1810 C CA . ASP A 1 221 ? 2.781 11.776 -12.168 1.00 74.44 221 ASP A CA 1
ATOM 1811 C C . ASP A 1 221 ? 3.200 12.742 -13.299 1.00 74.44 221 ASP A C 1
ATOM 1813 O O . ASP A 1 221 ? 2.903 12.490 -14.468 1.00 74.44 221 ASP A O 1
ATOM 1817 N N . VAL A 1 222 ? 3.938 13.815 -12.976 1.00 76.94 222 VAL A N 1
ATOM 1818 C CA . VAL A 1 222 ? 4.468 14.759 -13.976 1.00 76.94 222 VAL A CA 1
ATOM 1819 C C . VAL A 1 222 ? 5.474 14.069 -14.894 1.00 76.94 222 VAL A C 1
ATOM 1821 O O . VAL A 1 222 ? 5.306 14.131 -16.110 1.00 76.94 222 VAL A O 1
ATOM 1824 N N . THR A 1 223 ? 6.465 13.361 -14.347 1.00 70.81 223 THR A N 1
ATOM 1825 C CA . THR A 1 223 ? 7.435 12.603 -15.155 1.00 70.81 223 THR A CA 1
ATOM 1826 C C . THR A 1 223 ? 6.731 11.580 -16.050 1.00 70.81 223 THR A C 1
ATOM 1828 O O . THR A 1 223 ? 6.999 11.513 -17.246 1.00 70.81 223 THR A O 1
ATOM 1831 N N . ILE A 1 224 ? 5.765 10.836 -15.506 1.00 69.88 224 ILE A N 1
ATOM 1832 C CA . ILE A 1 224 ? 5.004 9.807 -16.224 1.00 69.88 224 ILE A CA 1
ATOM 1833 C C . ILE A 1 224 ? 4.180 10.404 -17.366 1.00 69.88 224 ILE A C 1
ATOM 1835 O O . ILE A 1 224 ? 4.087 9.800 -18.434 1.00 69.88 224 ILE A O 1
ATOM 1839 N N . SER A 1 225 ? 3.614 11.597 -17.170 1.00 71.75 225 SER A N 1
ATOM 1840 C CA . SER A 1 225 ? 2.817 12.277 -18.195 1.00 71.75 225 SER A CA 1
ATOM 1841 C C . SER A 1 225 ? 3.618 12.675 -19.440 1.00 71.75 225 SER A C 1
ATOM 1843 O O . SER A 1 225 ? 3.027 12.928 -20.486 1.00 71.75 225 SER A O 1
ATOM 1845 N N . THR A 1 226 ? 4.954 12.700 -19.356 1.00 71.19 226 THR A N 1
ATOM 1846 C CA . THR A 1 226 ? 5.816 12.973 -20.516 1.00 71.19 226 THR A CA 1
ATOM 1847 C C . THR A 1 226 ? 5.930 11.784 -21.474 1.00 71.19 226 THR A C 1
ATOM 1849 O O . THR A 1 226 ? 6.339 11.966 -22.621 1.00 71.19 226 THR A O 1
ATOM 1852 N N . PHE A 1 227 ? 5.539 10.577 -21.050 1.00 67.19 227 PHE A N 1
ATOM 1853 C CA . PHE A 1 227 ? 5.624 9.390 -21.891 1.00 67.19 227 PHE A CA 1
ATOM 1854 C C . PHE A 1 227 ? 4.436 9.278 -22.862 1.00 67.19 227 PHE A C 1
ATOM 1856 O O . PHE A 1 227 ? 3.281 9.162 -22.439 1.00 67.19 227 PHE A O 1
ATOM 1863 N N . SER A 1 228 ? 4.709 9.232 -24.172 1.00 64.38 228 SER A N 1
ATOM 1864 C CA . SER A 1 228 ? 3.666 9.234 -25.211 1.00 64.38 228 SER A CA 1
ATOM 1865 C C . SER A 1 228 ? 2.702 8.038 -25.127 1.00 64.38 228 SER A C 1
ATOM 1867 O O . SER A 1 228 ? 3.062 6.929 -24.728 1.00 64.38 228 SER A O 1
ATOM 1869 N N . ASP A 1 229 ? 1.440 8.252 -25.508 1.00 63.06 229 ASP A N 1
ATOM 1870 C CA . ASP A 1 229 ? 0.408 7.200 -25.569 1.00 63.06 229 ASP A CA 1
ATOM 1871 C C . ASP A 1 229 ? 0.487 6.341 -26.841 1.00 63.06 229 ASP A C 1
ATOM 1873 O O . ASP A 1 229 ? -0.170 5.306 -26.930 1.00 63.06 229 ASP A O 1
ATOM 1877 N N . GLU A 1 230 ? 1.325 6.726 -27.807 1.00 54.09 230 GLU A N 1
ATOM 1878 C CA . GLU A 1 230 ? 1.377 6.140 -29.156 1.00 54.09 230 GLU A CA 1
ATOM 1879 C C . GLU A 1 230 ? 1.771 4.648 -29.186 1.00 54.09 230 GLU A C 1
ATOM 1881 O O . GLU A 1 230 ? 1.580 3.991 -30.205 1.00 54.09 230 GLU A O 1
ATOM 1886 N N . ASN A 1 231 ? 2.246 4.091 -28.063 1.00 50.38 231 ASN A N 1
ATOM 1887 C CA . ASN A 1 231 ? 2.629 2.683 -27.910 1.00 50.38 231 ASN A CA 1
ATOM 1888 C C . ASN A 1 231 ? 1.860 1.928 -26.799 1.00 50.38 231 ASN A C 1
ATOM 1890 O O . ASN A 1 231 ? 2.287 0.839 -26.412 1.00 50.38 231 ASN A O 1
ATOM 1894 N N . ASP A 1 232 ? 0.730 2.438 -26.284 1.00 53.72 232 ASP A N 1
ATOM 1895 C CA . ASP A 1 232 ? -0.062 1.764 -25.227 1.00 53.72 232 ASP A CA 1
ATOM 1896 C C . ASP A 1 232 ? -0.908 0.581 -25.757 1.00 53.72 232 ASP A C 1
ATOM 1898 O O . ASP A 1 232 ? -2.083 0.418 -25.441 1.00 53.72 232 ASP A O 1
ATOM 1902 N N . ASN A 1 233 ? -0.298 -0.297 -26.562 1.00 53.66 233 ASN A N 1
ATOM 1903 C CA . ASN A 1 233 ? -0.875 -1.591 -26.952 1.00 53.66 233 ASN A CA 1
ATOM 1904 C C . ASN A 1 233 ? -0.736 -2.646 -25.838 1.00 53.66 233 ASN A C 1
ATOM 1906 O O . ASN A 1 233 ? -1.035 -3.829 -26.037 1.00 53.66 233 ASN A O 1
ATOM 1910 N N . PHE A 1 234 ? -0.242 -2.245 -24.666 1.00 59.22 234 PHE A N 1
ATOM 1911 C CA . PHE A 1 234 ? 0.065 -3.155 -23.585 1.00 59.22 234 PHE A CA 1
ATOM 1912 C C . PHE A 1 234 ? -1.179 -3.490 -22.756 1.00 59.22 234 PHE A C 1
ATOM 1914 O O . PHE A 1 234 ? -1.669 -2.704 -21.943 1.00 59.22 234 PHE A O 1
ATOM 1921 N N . ASN A 1 235 ? -1.679 -4.713 -22.928 1.00 61.50 235 ASN A N 1
ATOM 1922 C CA . ASN A 1 235 ? -2.809 -5.217 -22.160 1.00 61.50 235 ASN A CA 1
ATOM 1923 C C . ASN A 1 235 ? -2.338 -5.758 -20.798 1.00 61.50 235 ASN A C 1
ATOM 1925 O O . ASN A 1 235 ? -1.840 -6.877 -20.686 1.00 61.50 235 ASN A O 1
ATOM 1929 N N . VAL A 1 236 ? -2.542 -4.970 -19.744 1.00 57.22 236 VAL A N 1
ATOM 1930 C CA . VAL A 1 236 ? -2.177 -5.323 -18.360 1.00 57.22 236 VAL A CA 1
ATOM 1931 C C . VAL A 1 236 ? -2.935 -6.541 -17.869 1.00 57.22 236 VAL A C 1
ATOM 1933 O O . VAL A 1 236 ? -2.376 -7.341 -17.135 1.00 57.22 236 VAL A O 1
ATOM 1936 N N . GLY A 1 237 ? -4.183 -6.718 -18.298 1.00 57.72 237 GLY A N 1
ATOM 1937 C CA . GLY A 1 237 ? -4.957 -7.917 -18.001 1.00 57.72 237 GLY A CA 1
ATOM 1938 C C . GLY A 1 237 ? -4.304 -9.177 -18.556 1.00 57.72 237 GLY A C 1
ATOM 1939 O O . GLY A 1 237 ? -4.153 -10.166 -17.841 1.00 57.72 237 GLY A O 1
ATOM 1940 N N . LYS A 1 238 ? -3.845 -9.110 -19.811 1.00 65.44 238 LYS A N 1
ATOM 1941 C CA . LYS A 1 238 ? -3.068 -10.175 -20.453 1.00 65.44 238 LYS A CA 1
ATOM 1942 C C . LYS A 1 238 ? -1.760 -10.426 -19.700 1.00 65.44 238 LYS A C 1
ATOM 1944 O O . LYS A 1 238 ? -1.459 -11.574 -19.396 1.00 65.44 238 LYS A O 1
ATOM 1949 N N . TRP A 1 239 ? -1.032 -9.376 -19.325 1.00 70.56 239 TRP A N 1
ATOM 1950 C CA . TRP A 1 239 ? 0.210 -9.514 -18.559 1.00 70.56 239 TRP A CA 1
ATOM 1951 C C . TRP A 1 239 ? -0.017 -10.107 -17.162 1.00 70.56 239 TRP A C 1
ATOM 1953 O O . TRP A 1 239 ? 0.642 -11.072 -16.800 1.00 70.56 239 TRP A O 1
ATOM 1963 N N . ILE A 1 240 ? -1.001 -9.623 -16.399 1.00 63.41 240 ILE A N 1
ATOM 1964 C CA . ILE A 1 240 ? -1.398 -10.179 -15.091 1.00 63.41 240 ILE A CA 1
ATOM 1965 C C . ILE A 1 240 ? -1.730 -11.667 -15.222 1.00 63.41 240 ILE A C 1
ATOM 1967 O O . ILE A 1 240 ? -1.290 -12.478 -14.400 1.00 63.41 240 ILE A O 1
ATOM 1971 N N . HIS A 1 241 ? -2.482 -12.028 -16.267 1.00 64.75 241 HIS A N 1
ATOM 1972 C CA . HIS A 1 241 ? -2.833 -13.410 -16.568 1.00 64.75 241 HIS A CA 1
ATOM 1973 C C . HIS A 1 241 ? -1.588 -14.264 -16.855 1.00 64.75 241 HIS A C 1
ATOM 1975 O O . HIS A 1 241 ? -1.416 -15.323 -16.249 1.00 64.75 241 HIS A O 1
ATOM 1981 N N . GLU A 1 242 ? -0.680 -13.784 -17.707 1.00 71.06 242 GLU A N 1
ATOM 1982 C CA . GLU A 1 242 ? 0.594 -14.445 -18.021 1.00 71.06 242 GLU A CA 1
ATOM 1983 C C . GLU A 1 242 ? 1.481 -14.617 -16.779 1.00 71.06 242 GLU A C 1
ATOM 1985 O O . GLU A 1 242 ? 2.112 -15.663 -16.601 1.00 71.06 242 GLU A O 1
ATOM 1990 N N . LYS A 1 243 ? 1.483 -13.631 -15.875 1.00 69.00 243 LYS A N 1
ATOM 1991 C CA . LYS A 1 243 ? 2.219 -13.673 -14.603 1.00 69.00 243 LYS A CA 1
ATOM 1992 C C . LYS A 1 243 ? 1.556 -14.527 -13.528 1.00 69.00 243 LYS A C 1
ATOM 1994 O O . LYS A 1 243 ? 2.159 -14.734 -12.477 1.00 69.00 243 LYS A O 1
ATOM 1999 N N . LYS A 1 244 ? 0.350 -15.055 -13.774 1.00 68.31 244 LYS A N 1
ATOM 2000 C CA . LYS A 1 244 ? -0.428 -15.859 -12.812 1.00 68.31 244 LYS A CA 1
ATOM 2001 C C . LYS A 1 244 ? -0.596 -15.154 -11.458 1.00 68.31 244 LYS A C 1
ATOM 2003 O O . LYS A 1 244 ? -0.610 -15.809 -10.412 1.00 68.31 244 LYS A O 1
ATOM 2008 N N . ILE A 1 245 ? -0.706 -13.824 -11.477 1.00 65.94 245 ILE A N 1
ATOM 2009 C CA . ILE A 1 245 ? -0.887 -13.018 -10.266 1.00 65.94 245 ILE A CA 1
ATOM 2010 C C . ILE A 1 245 ? -2.250 -13.354 -9.662 1.00 65.94 245 ILE A C 1
ATOM 2012 O O . ILE A 1 245 ? -3.264 -13.462 -10.356 1.00 65.94 245 ILE A O 1
ATOM 2016 N N . LYS A 1 246 ? -2.263 -13.580 -8.351 1.00 60.28 246 LYS A N 1
ATOM 2017 C CA . LYS A 1 246 ? -3.436 -14.046 -7.621 1.00 60.28 246 LYS A CA 1
ATOM 2018 C C . LYS A 1 246 ? -4.347 -12.858 -7.310 1.00 60.28 246 LYS A C 1
ATOM 2020 O O . LYS A 1 246 ? -4.165 -12.195 -6.301 1.00 60.28 246 LYS A O 1
ATOM 2025 N N . VAL A 1 247 ? -5.367 -12.636 -8.139 1.00 57.44 247 VAL A N 1
ATOM 2026 C CA . VAL A 1 247 ? -6.380 -11.573 -7.937 1.00 57.44 247 VAL A CA 1
ATOM 2027 C C . VAL A 1 247 ? -7.474 -11.970 -6.925 1.00 57.44 247 VAL A C 1
ATOM 2029 O O . VAL A 1 247 ? -8.452 -11.250 -6.762 1.00 57.44 247 VAL A O 1
ATOM 2032 N N . TYR A 1 248 ? -7.340 -13.130 -6.266 1.00 50.22 248 TYR A N 1
ATOM 2033 C CA . TYR A 1 248 ? -8.424 -13.831 -5.558 1.00 50.22 248 TYR A CA 1
ATOM 2034 C C . TYR A 1 248 ? -9.122 -13.040 -4.443 1.00 50.22 248 TYR A C 1
ATOM 2036 O O . TYR A 1 248 ? -10.223 -13.427 -4.066 1.00 50.22 248 TYR A O 1
ATOM 2044 N N . ASP A 1 249 ? -8.531 -11.941 -3.972 1.00 51.19 249 ASP A N 1
ATOM 2045 C CA . ASP A 1 249 ? -9.055 -11.168 -2.846 1.00 51.19 249 ASP A CA 1
ATOM 2046 C C . ASP A 1 249 ? -9.483 -9.738 -3.226 1.00 51.19 249 ASP A C 1
ATOM 2048 O O . ASP A 1 249 ? -10.028 -9.029 -2.386 1.00 51.19 249 ASP A O 1
ATOM 2052 N N . MET A 1 250 ? -9.287 -9.291 -4.477 1.00 56.28 250 MET A N 1
ATOM 2053 C CA . MET A 1 250 ? -9.636 -7.919 -4.877 1.00 56.28 250 MET A CA 1
ATOM 2054 C C . MET A 1 250 ? -11.160 -7.733 -5.029 1.00 56.28 250 MET A C 1
ATOM 2056 O O . MET A 1 250 ? -11.784 -8.481 -5.786 1.00 56.28 250 MET A O 1
ATOM 2060 N N . PRO A 1 251 ? -11.759 -6.707 -4.394 1.00 54.62 251 PRO A N 1
ATOM 2061 C CA . PRO A 1 251 ? -13.158 -6.343 -4.610 1.00 54.62 251 PRO A CA 1
ATOM 2062 C C . PRO A 1 251 ? -13.484 -6.056 -6.087 1.00 54.62 251 PRO A C 1
ATOM 2064 O O . PRO A 1 251 ? -12.753 -5.336 -6.771 1.00 54.62 251 PRO A O 1
ATOM 2067 N N . GLU A 1 252 ? -14.604 -6.595 -6.575 1.00 57.72 252 GLU A N 1
ATOM 2068 C CA . GLU A 1 252 ? -15.031 -6.515 -7.984 1.00 57.72 252 GLU A CA 1
ATOM 2069 C C . GLU A 1 252 ? -15.164 -5.068 -8.486 1.00 57.72 252 GLU A C 1
ATOM 2071 O O . GLU A 1 252 ? -14.688 -4.728 -9.567 1.00 57.72 252 GLU A O 1
ATOM 2076 N N . ASN A 1 253 ? -15.724 -4.191 -7.653 1.00 58.09 253 ASN A N 1
ATOM 2077 C CA . ASN A 1 253 ? -15.870 -2.763 -7.933 1.00 58.09 253 ASN A CA 1
ATOM 2078 C C . ASN A 1 253 ? -14.522 -2.044 -8.126 1.00 58.09 253 ASN A C 1
ATOM 2080 O O . ASN A 1 253 ? -14.437 -1.097 -8.906 1.00 58.09 253 ASN A O 1
ATOM 2084 N N . LEU A 1 254 ? -13.466 -2.475 -7.430 1.00 55.94 254 LEU A N 1
ATOM 2085 C CA . LEU A 1 254 ? -12.121 -1.936 -7.613 1.00 55.94 254 LEU A CA 1
ATOM 2086 C C . LEU A 1 254 ? -11.507 -2.468 -8.901 1.00 55.94 254 LEU A C 1
ATOM 2088 O O . LEU A 1 254 ? -10.957 -1.689 -9.675 1.00 55.94 254 LEU A O 1
ATOM 2092 N N . PHE A 1 255 ? -11.658 -3.761 -9.176 1.00 60.84 255 PHE A N 1
ATOM 2093 C CA . PHE A 1 255 ? -11.157 -4.342 -10.416 1.00 60.84 255 PHE A CA 1
ATOM 2094 C C . PHE A 1 255 ? -11.760 -3.647 -11.649 1.00 60.84 255 PHE A C 1
ATOM 2096 O O . PHE A 1 255 ? -11.020 -3.177 -12.513 1.00 60.84 255 PHE A O 1
ATOM 2103 N N . GLU A 1 256 ? -13.086 -3.494 -11.700 1.00 61.12 256 GLU A N 1
ATOM 2104 C CA . GLU A 1 256 ? -13.780 -2.813 -12.802 1.00 61.12 256 GLU A CA 1
ATOM 2105 C C . GLU A 1 256 ? -13.363 -1.344 -12.945 1.00 61.12 256 GLU A C 1
ATOM 2107 O O . GLU A 1 256 ? -13.113 -0.880 -14.060 1.00 61.12 256 GLU A O 1
ATOM 2112 N N . LYS A 1 257 ? -13.226 -0.619 -11.825 1.00 59.47 257 LYS A N 1
ATOM 2113 C CA . LYS A 1 257 ? -12.821 0.795 -11.813 1.00 59.47 257 LYS A CA 1
ATOM 2114 C C . LYS A 1 257 ? -11.454 1.022 -12.462 1.00 59.47 257 LYS A C 1
ATOM 2116 O O . LYS A 1 257 ? -11.275 2.035 -13.135 1.00 59.47 257 LYS A O 1
ATOM 2121 N N . TYR A 1 258 ? -10.492 0.128 -12.234 1.00 54.19 258 TYR A N 1
ATOM 2122 C CA . TYR A 1 258 ? -9.114 0.330 -12.691 1.00 54.19 258 TYR A CA 1
ATOM 2123 C C . TYR A 1 258 ? -8.774 -0.394 -13.999 1.00 54.19 258 TYR A C 1
ATOM 2125 O O . TYR A 1 258 ? -7.864 0.045 -14.701 1.00 54.19 258 TYR A O 1
ATOM 2133 N N . TYR A 1 259 ? -9.492 -1.464 -14.354 1.00 57.50 259 TYR A N 1
ATOM 2134 C CA . TYR A 1 259 ? -9.198 -2.263 -15.550 1.00 57.50 259 TYR A CA 1
ATOM 2135 C C . TYR A 1 259 ? -10.231 -2.146 -16.679 1.00 57.50 259 TYR A C 1
ATOM 2137 O O . TYR A 1 259 ? -9.949 -2.584 -17.795 1.00 57.50 259 TYR A O 1
ATOM 2145 N N . GLY A 1 260 ? -11.383 -1.516 -16.427 1.00 51.28 260 GLY A N 1
ATOM 2146 C CA . GLY A 1 260 ? -12.456 -1.363 -17.408 1.00 51.28 260 GLY A CA 1
ATOM 2147 C C . GLY A 1 260 ? -13.181 -2.678 -17.730 1.00 51.28 260 GLY A C 1
ATOM 2148 O O . GLY A 1 260 ? -12.668 -3.780 -17.537 1.00 51.28 260 GLY A O 1
ATOM 2149 N N . SER A 1 261 ? -14.401 -2.575 -18.258 1.00 45.94 261 SER A N 1
ATOM 2150 C CA . SER A 1 261 ? -15.235 -3.726 -18.648 1.00 45.94 261 SER A CA 1
ATOM 2151 C C . SER A 1 261 ? -14.683 -4.525 -19.840 1.00 45.94 261 SER A C 1
ATOM 2153 O O . SER A 1 261 ? -15.120 -5.644 -20.091 1.00 45.94 261 SER A O 1
ATOM 2155 N N . THR A 1 262 ? -13.686 -4.003 -20.556 1.00 42.47 262 THR A N 1
ATOM 2156 C CA . THR A 1 262 ? -13.104 -4.596 -21.774 1.00 42.47 262 THR A CA 1
ATOM 2157 C C . THR A 1 262 ? -12.240 -5.838 -21.526 1.00 42.47 262 THR A C 1
ATOM 2159 O O . THR A 1 262 ? -11.913 -6.563 -22.463 1.00 42.47 262 THR A O 1
ATOM 2162 N N . LEU A 1 263 ? -11.902 -6.144 -20.270 1.00 42.00 263 LEU A N 1
ATOM 2163 C CA . LEU A 1 263 ? -11.266 -7.412 -19.886 1.00 42.00 263 LEU A CA 1
ATOM 2164 C C . LEU A 1 263 ? -12.246 -8.599 -19.874 1.00 42.00 263 LEU A C 1
ATOM 2166 O O . LEU A 1 263 ? -11.810 -9.751 -19.858 1.00 42.00 263 LEU A O 1
ATOM 2170 N N . ALA A 1 264 ? -13.556 -8.327 -19.910 1.00 38.31 264 ALA A N 1
ATOM 2171 C CA . ALA A 1 264 ? -14.603 -9.343 -19.881 1.00 38.31 264 ALA A CA 1
ATOM 2172 C C . ALA A 1 264 ? -14.821 -10.049 -21.230 1.00 38.31 264 ALA A C 1
ATOM 2174 O O . ALA A 1 264 ? -15.401 -11.131 -21.253 1.00 38.31 264 ALA A O 1
ATOM 2175 N N . GLU A 1 265 ? -14.363 -9.474 -22.348 1.00 36.81 265 GLU A N 1
ATOM 2176 C CA . GLU A 1 265 ? -14.783 -9.954 -23.671 1.00 36.81 265 GLU A CA 1
ATOM 2177 C C . GLU A 1 265 ? -13.934 -11.105 -24.238 1.00 36.81 265 GLU A C 1
ATOM 2179 O O . GLU A 1 265 ? -14.447 -11.848 -25.065 1.00 36.81 265 GLU A O 1
ATOM 2184 N N . ASN A 1 266 ? -12.682 -11.323 -23.795 1.00 36.47 266 ASN A N 1
ATOM 2185 C CA . ASN A 1 266 ? -11.796 -12.332 -24.425 1.00 36.47 266 ASN A CA 1
ATOM 2186 C C . ASN A 1 266 ? -10.954 -13.214 -23.485 1.00 36.47 266 ASN A C 1
ATOM 2188 O O . ASN A 1 266 ? -10.127 -14.004 -23.936 1.00 36.47 266 ASN A O 1
ATOM 2192 N N . THR A 1 267 ? -11.191 -13.159 -22.182 1.00 38.09 267 THR A N 1
ATOM 2193 C CA . THR A 1 267 ? -10.662 -14.145 -21.229 1.00 38.09 267 THR A CA 1
ATOM 2194 C C . THR A 1 267 ? -11.847 -14.509 -20.364 1.00 38.09 267 THR A C 1
ATOM 2196 O O . THR A 1 267 ? -12.576 -13.589 -20.010 1.00 38.09 267 THR A O 1
ATOM 2199 N N . ILE A 1 268 ? -12.075 -15.797 -20.060 1.00 42.59 268 ILE A N 1
ATOM 2200 C CA . ILE A 1 268 ? -13.080 -16.243 -19.072 1.00 42.59 268 ILE A CA 1
ATOM 2201 C C . ILE A 1 268 ? -13.108 -15.200 -17.966 1.00 42.59 268 ILE A C 1
ATOM 2203 O O . ILE A 1 268 ? -12.091 -15.035 -17.289 1.00 42.59 268 ILE A O 1
ATOM 2207 N N . SER A 1 269 ? -14.197 -14.429 -17.929 1.00 41.62 269 SER A N 1
ATOM 2208 C CA . SER A 1 269 ? -14.238 -13.128 -17.279 1.00 41.62 269 SER A CA 1
ATOM 2209 C C . SER A 1 269 ? -13.596 -13.272 -15.905 1.00 41.62 269 SER A C 1
ATOM 2211 O O . SER A 1 269 ? -14.021 -14.099 -15.102 1.00 41.62 269 SER A O 1
ATOM 2213 N N . LEU A 1 270 ? -12.495 -12.561 -15.646 1.00 39.97 270 LEU A N 1
ATOM 2214 C CA . LEU A 1 270 ? -11.845 -12.593 -14.328 1.00 39.97 270 LEU A CA 1
ATOM 2215 C C . LEU A 1 270 ? -12.853 -12.208 -13.233 1.00 39.97 270 LEU A C 1
ATOM 2217 O O . LEU A 1 270 ? -12.741 -12.684 -12.109 1.00 39.97 270 LEU A O 1
ATOM 2221 N N . ILE A 1 271 ? -13.891 -11.457 -13.617 1.00 39.03 271 ILE A N 1
ATOM 2222 C CA . ILE A 1 271 ? -15.094 -11.165 -12.845 1.00 39.03 271 ILE A CA 1
ATOM 2223 C C . ILE A 1 271 ? -16.004 -12.402 -12.689 1.00 39.03 271 ILE A C 1
ATOM 2225 O O . ILE A 1 271 ? -16.498 -12.622 -11.597 1.00 39.03 271 ILE A O 1
ATOM 2229 N N . ASP A 1 272 ? -16.195 -13.268 -13.689 1.00 40.72 272 ASP A N 1
ATOM 2230 C CA . ASP A 1 272 ? -16.884 -14.569 -13.528 1.00 40.72 272 ASP A CA 1
ATOM 2231 C C . ASP A 1 272 ? -16.078 -15.576 -12.694 1.00 40.72 272 ASP A C 1
ATOM 2233 O O . ASP A 1 272 ? -16.658 -16.399 -11.980 1.00 40.72 272 ASP A O 1
ATOM 2237 N N . LEU A 1 273 ? -14.743 -15.523 -12.758 1.00 40.47 273 LEU A N 1
ATOM 2238 C CA . LEU A 1 273 ? -13.862 -16.305 -11.894 1.00 40.47 273 LEU A CA 1
ATOM 2239 C C . LEU A 1 273 ? -13.973 -15.794 -10.453 1.00 40.47 273 LEU A C 1
ATOM 2241 O O . LEU A 1 273 ? -14.243 -16.582 -9.551 1.00 40.47 273 LEU A O 1
ATOM 2245 N N . ALA A 1 274 ? -13.870 -14.477 -10.253 1.00 39.75 274 ALA A N 1
ATOM 2246 C CA . ALA A 1 274 ? -14.120 -13.819 -8.980 1.00 39.75 274 ALA A CA 1
ATOM 2247 C C . ALA A 1 274 ? -15.521 -14.183 -8.462 1.00 39.75 274 ALA A C 1
ATOM 2249 O O . ALA A 1 274 ? -15.620 -14.786 -7.403 1.00 39.75 274 ALA A O 1
ATOM 2250 N N . LYS A 1 275 ? -16.599 -13.967 -9.223 1.00 38.66 275 LYS A N 1
ATOM 2251 C CA . LYS A 1 275 ? -17.987 -14.309 -8.855 1.00 38.66 275 LYS A CA 1
ATOM 2252 C C . LYS A 1 275 ? -18.170 -15.781 -8.487 1.00 38.66 275 LYS A C 1
ATOM 2254 O O . LYS A 1 275 ? -18.817 -16.076 -7.483 1.00 38.66 275 LYS A O 1
ATOM 2259 N N . LYS A 1 276 ? -17.568 -16.722 -9.228 1.00 39.59 276 LYS A N 1
ATOM 2260 C CA . LYS A 1 276 ? -17.603 -18.159 -8.883 1.00 39.59 276 LYS A CA 1
ATOM 2261 C C . LYS A 1 276 ? -16.907 -18.483 -7.558 1.00 39.59 276 LYS A C 1
ATOM 2263 O O . LYS A 1 276 ? -17.294 -19.456 -6.913 1.00 39.59 276 LYS A O 1
ATOM 2268 N N . PHE A 1 277 ? -15.920 -17.693 -7.133 1.00 38.31 277 PHE A N 1
ATOM 2269 C CA . PHE A 1 277 ? -15.214 -17.883 -5.861 1.00 38.31 277 PHE A CA 1
ATOM 2270 C C . PHE A 1 277 ? -15.786 -17.033 -4.706 1.00 38.31 277 PHE A C 1
ATOM 2272 O O . PHE A 1 277 ? -15.833 -17.524 -3.577 1.00 38.31 277 PHE A O 1
ATOM 2279 N N . PHE A 1 278 ? -16.321 -15.839 -4.986 1.00 38.59 278 PHE A N 1
ATOM 2280 C CA . PHE A 1 278 ? -16.966 -14.931 -4.027 1.00 38.59 278 PHE A CA 1
ATOM 2281 C C . PHE A 1 278 ? -18.318 -15.469 -3.532 1.00 38.59 278 PHE A C 1
ATOM 2283 O O . PHE A 1 278 ? -18.644 -15.316 -2.358 1.00 38.59 278 PHE A O 1
ATOM 2290 N N . VAL A 1 279 ? -19.077 -16.185 -4.372 1.00 35.44 279 VAL A N 1
ATOM 2291 C CA . VAL A 1 279 ? -20.356 -16.807 -3.964 1.00 35.44 279 VAL A CA 1
ATOM 2292 C C . VAL A 1 279 ? -20.141 -18.104 -3.152 1.00 35.44 279 VAL A C 1
ATOM 2294 O O . VAL A 1 279 ? -21.063 -18.610 -2.516 1.00 35.44 279 VAL A O 1
ATOM 2297 N N . GLY A 1 280 ? -18.917 -18.647 -3.113 1.00 32.22 280 GLY A N 1
ATOM 2298 C CA . GLY A 1 280 ? -18.658 -20.003 -2.615 1.00 32.22 280 GLY A CA 1
ATOM 2299 C C . GLY A 1 280 ? -18.040 -20.138 -1.222 1.00 32.22 280 GLY A C 1
ATOM 2300 O O . GLY A 1 280 ? -18.077 -21.235 -0.662 1.00 32.22 280 GLY A O 1
ATOM 2301 N N . LYS A 1 281 ? -17.453 -19.088 -0.631 1.00 34.50 281 LYS A N 1
ATOM 2302 C CA . LYS A 1 281 ? -16.776 -19.223 0.670 1.00 34.50 281 LYS A CA 1
ATOM 2303 C C . LYS A 1 281 ? -17.067 -18.075 1.621 1.00 34.50 281 LYS A C 1
ATOM 2305 O O . LYS A 1 281 ? -16.387 -17.061 1.649 1.00 34.50 281 LYS A O 1
ATOM 2310 N N . LYS A 1 282 ? -18.032 -18.354 2.501 1.00 38.25 282 LYS A N 1
ATOM 2311 C CA . LYS A 1 282 ? -18.004 -18.031 3.935 1.00 38.25 282 LYS A CA 1
ATOM 2312 C C . LYS A 1 282 ? -16.599 -17.589 4.379 1.00 38.25 282 LYS A C 1
ATOM 2314 O O . LYS A 1 282 ? -15.678 -18.407 4.408 1.00 38.25 282 LYS A O 1
ATOM 2319 N N . PHE A 1 283 ? -16.481 -16.324 4.761 1.00 37.66 283 PHE A N 1
ATOM 2320 C CA . PHE A 1 283 ? -15.291 -15.633 5.276 1.00 37.66 283 PHE A CA 1
ATOM 2321 C C . PHE A 1 283 ? -14.836 -16.176 6.659 1.00 37.66 283 PHE A C 1
ATOM 2323 O O . PHE A 1 283 ? -14.566 -15.430 7.595 1.00 37.66 283 PHE A O 1
ATOM 2330 N N . GLN A 1 284 ? -14.833 -17.504 6.845 1.00 34.28 284 GLN A N 1
ATOM 2331 C CA . GLN A 1 284 ? -14.659 -18.155 8.149 1.00 34.28 284 GLN A CA 1
ATOM 2332 C C . GLN A 1 284 ? -13.744 -19.385 8.210 1.00 34.28 284 GLN A C 1
ATOM 2334 O O . GLN A 1 284 ? -13.587 -19.913 9.303 1.00 34.28 284 GLN A O 1
ATOM 2339 N N . LEU A 1 285 ? -13.084 -19.865 7.152 1.00 29.53 285 LEU A N 1
ATOM 2340 C CA . LEU A 1 285 ? -12.241 -21.066 7.308 1.00 29.53 285 LEU A CA 1
ATOM 2341 C C . LEU A 1 285 ? -10.981 -21.074 6.439 1.00 29.53 285 LEU A C 1
ATOM 2343 O O . LEU A 1 285 ? -11.000 -21.595 5.325 1.00 29.53 285 LEU A O 1
ATOM 2347 N N . LYS A 1 286 ? -9.859 -20.618 7.020 1.00 32.06 286 LYS A N 1
ATOM 2348 C CA . LYS A 1 286 ? -8.567 -21.330 6.921 1.00 32.06 286 LYS A CA 1
ATOM 2349 C C . LYS A 1 286 ? -7.534 -20.931 7.993 1.00 32.06 286 LYS A C 1
ATOM 2351 O O . LYS A 1 286 ? -6.373 -20.703 7.700 1.00 32.06 286 LYS A O 1
ATOM 2356 N N . LEU A 1 287 ? -7.964 -20.972 9.257 1.00 27.30 287 LEU A N 1
ATOM 2357 C CA . LEU A 1 287 ? -7.093 -21.173 10.430 1.00 27.30 287 LEU A CA 1
ATOM 2358 C C . LEU A 1 287 ? -6.973 -22.673 10.807 1.00 27.30 287 LEU A C 1
ATOM 2360 O O . LEU A 1 287 ? -6.525 -23.010 11.889 1.00 27.30 287 LEU A O 1
ATOM 2364 N N . ARG A 1 288 ? -7.365 -23.590 9.905 1.00 28.20 288 ARG A N 1
ATOM 2365 C CA . ARG A 1 288 ? -7.292 -25.060 10.074 1.00 28.20 288 ARG A CA 1
ATOM 2366 C C . ARG A 1 288 ? -6.199 -25.715 9.218 1.00 28.20 288 ARG A C 1
ATOM 2368 O O . ARG A 1 288 ? -6.433 -26.739 8.593 1.00 28.20 288 ARG A O 1
ATOM 2375 N N . LEU A 1 289 ? -5.030 -25.091 9.113 1.00 27.31 289 LEU A N 1
ATOM 2376 C CA . LEU A 1 289 ? -3.840 -25.734 8.529 1.00 27.31 289 LEU A CA 1
ATOM 2377 C C . LEU A 1 289 ? -2.637 -25.716 9.487 1.00 27.31 289 LEU A C 1
ATOM 2379 O O . LEU A 1 289 ? -1.502 -25.820 9.044 1.00 27.31 289 LEU A O 1
ATOM 2383 N N . LEU A 1 290 ? -2.887 -25.598 10.795 1.00 29.12 290 LEU A N 1
ATOM 2384 C CA . LEU A 1 290 ? -1.862 -25.747 11.838 1.00 29.12 290 LEU A CA 1
ATOM 2385 C C . LEU A 1 290 ? -2.285 -26.677 12.991 1.00 29.12 290 LEU A C 1
ATOM 2387 O O . LEU A 1 290 ? -1.633 -26.682 14.025 1.00 29.12 290 LEU A O 1
ATOM 2391 N N . GLU A 1 291 ? -3.340 -27.481 12.825 1.00 32.38 291 GLU A N 1
ATOM 2392 C CA . GLU A 1 291 ? -3.743 -28.475 13.842 1.00 32.38 291 GLU A CA 1
ATOM 2393 C C . GLU A 1 291 ? -3.896 -29.905 13.306 1.00 32.38 291 GLU A C 1
ATOM 2395 O O . GLU A 1 291 ? -4.152 -30.805 14.090 1.00 32.38 291 GLU A O 1
ATOM 2400 N N . ASP A 1 292 ? -3.662 -30.150 12.015 1.00 30.12 292 ASP A N 1
ATOM 2401 C CA . ASP A 1 292 ? -3.670 -31.506 11.455 1.00 30.12 292 ASP A CA 1
ATOM 2402 C C . ASP A 1 292 ? -2.470 -31.687 10.519 1.00 30.12 292 ASP A C 1
ATOM 2404 O O . ASP A 1 292 ? -2.609 -31.631 9.302 1.00 30.12 292 ASP A O 1
ATOM 2408 N N . GLU A 1 293 ? -1.280 -31.830 11.106 1.00 28.33 293 GLU A N 1
ATOM 2409 C CA . GLU A 1 293 ? -0.188 -32.687 10.617 1.00 28.33 293 GLU A CA 1
ATOM 2410 C C . GLU A 1 293 ? 0.889 -32.787 11.719 1.00 28.33 293 GLU A C 1
ATOM 2412 O O . GLU A 1 293 ? 1.796 -31.962 11.802 1.00 28.33 293 GLU A O 1
ATOM 2417 N N . SER A 1 294 ? 0.736 -33.837 12.544 1.00 32.50 294 SER A N 1
ATOM 2418 C CA . SER A 1 294 ? 1.703 -34.484 13.466 1.00 32.50 294 SER A CA 1
ATOM 2419 C C . SER A 1 294 ? 2.286 -33.702 14.646 1.00 32.50 294 SER A C 1
ATOM 2421 O O . SER A 1 294 ? 3.158 -32.836 14.429 1.00 32.50 294 SER A O 1
#